Protein 3FVW (pdb70)

CATH classification: 3.40.50.360

Foldseek 3Di:
DEEEEEEADDDPLDQLVLVVVLLCVLCPVVYHYDYQDQVDDDQDDDVCVVDDDVSLVRVQVSLLVGLAYEYEYEADPLHRRPSVVSSVVSQLAAPDPVCRPHGGSLAQHEYEYEYEADDPSNCPHVVPPSVVSHHYLPLYQYHYADPVCVPVVHGDGDPVSSVSSSVSSVSSSVVSVD/DEEEEEEADDDPLDQLVVVVVLLDCLCPPVYHYHYQDQPPQDQDDVDCVSLVVPSNVVNQVSLLPGQAYEYRYEADVLERRPSVVSSCVSQLQAPDPVPSPHGGSLAAHEYEYEYEADDDDPCSNCVHVVPPSVVSHHYLPLYQYHYADPVCVVVVHGDGDPVSSVSSSVSSVSSSVVSVD

Nearest PDB structures (foldseek):
  3fvw-assembly1_A  TM=1.006E+00  e=7.903E-37  Streptococcus mutans
  3fvw-assembly2_B  TM=9.886E-01  e=2.149E-33  Streptococcus mutans
  3u7r-assembly1_A  TM=7.669E-01  e=4.602E-12  Paracoccus denitrificans PD1222
  2fzv-assembly1_A  TM=7.628E-01  e=9.341E-10  Shigella flexneri 2a str. 2457T
  6dqp-assembly1_A  TM=7.109E-01  e=3.362E-08  Escherichia coli K-12

Sequence (359 aa):
KRILFIVGSFSEGSFNRQLAKKAETIIGDRAQVSYLSYDRVPFFNQDLETSVHPEVAHAREEVQEADAIWIFSPVYNYAIPGPVKNLLDWLSRSLDLSDPTGPSVLQDKIVTVSSVANGAEVFEDYRSLLPFIRHLVDQLTGVPINSEAWSTGILKVSAEKLAELSAQADA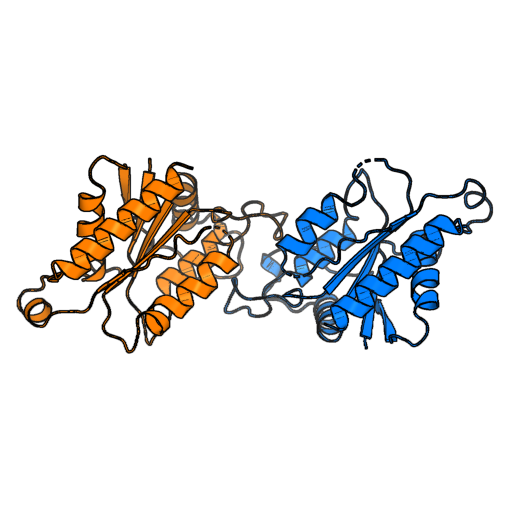LLSAIENKRILFIVGSFSEGSFNRQLAKKAETIIGDRAQVSYLSYDRVPFFNQDLETSVHPEVAHAREEVQEADAIWIFSPVYNYAIPGPVKNLLDWLSRSLDLSDPTGPSVLQDKIVTVSSVANGASPEEVFEDYRSLLPFIRHLVDQLTGVPINSEAWSTGILKVSAEKLAELSAQADALLSAIEN

InterPro domains:
  IPR005025 NADPH-dependent FMN reductase-like domain [PF03358] (4-145)
  IPR029039 Flavoprotein-like superfamily [G3DSA:3.40.50.360] (1-184)
  IPR029039 Flavoprotein-like superfamily [SSF52218] (3-178)
  IPR050712 NAD(P)H-dependent reductase [PTHR30543] (3-158)

Organism: Streptococcus mutans serotype c (strain ATCC 700610 / UA159) (NCBI:txid210007)

Secondary structure (DSSP, 8-state):
-EEEEEES--STT-HHHHHHHHHHHHHTTSSEEEE---SS-PPP-GGGTTS--HHHHHHHHHHHH-SEEEEE---BTTB--HHHHHHHHHHTS-S-SS-TTS--TTTT-EEEEEEES-----SHHHHHHHHHT--B----EEE---TTHHHH------HHHHHHHHHHHHHHHHHTT-/-EEEEEES---TT-HHHHHHHHHHHHHGGGSEEEE---TTPPPP-S-SSGGG-HHHHHHHHHHHH-SEEEEE---BTTB--HHHHHHHHHHTS-S-TT-TTS--TTTT-EEEEEEE---S-HHHHHHHHHHHHHHT--B----EEEPPPTHHHHH------HHHHHHHHHHHHHHHHHHH-

B-factor: mean 40.31, std 10.56, range [15.49, 80.01]

Radius of gyration: 25.09 Å; Cα contacts (8 Å, |Δi|>4): 582; chains: 2; bounding box: 42×46×89 Å

Solvent-accessible surface area: 17025 Å² total

Structure (mmCIF, N/CA/C/O backbone):
data_3FVW
#
_entry.id   3FVW
#
_cell.length_a   99.297
_cell.length_b   99.297
_cell.length_c   90.114
_cell.angle_alpha   90.00
_cell.angle_beta   90.00
_cell.angle_gamma   120.00
#
_symmetry.space_group_name_H-M   'P 32 2 1'
#
loop_
_entity.id
_entity.type
_entity.pdbx_description
1 polymer 'Putative NAD(P)H-dependent FMN reductase'
2 water water
#
loop_
_atom_site.group_PDB
_atom_site.id
_atom_site.type_symbol
_atom_site.label_atom_id
_atom_site.label_alt_id
_atom_site.label_comp_id
_atom_site.label_asym_id
_atom_site.label_entity_id
_atom_site.label_seq_id
_atom_site.pdbx_PDB_ins_code
_atom_site.Cartn_x
_atom_site.Cartn_y
_atom_site.Cartn_z
_atom_site.occupancy
_atom_site.B_iso_or_equiv
_atom_site.auth_seq_id
_atom_site.auth_comp_id
_atom_site.auth_asym_id
_atom_site.auth_atom_id
_atom_site.pdbx_PDB_model_num
ATOM 1 N N . LYS A 1 3 ? 37.626 -2.233 44.441 1.00 56.36 3 LYS A N 1
ATOM 2 C CA . LYS A 1 3 ? 37.386 -0.763 44.327 1.00 56.80 3 LYS A CA 1
ATOM 3 C C . LYS A 1 3 ? 38.512 0.071 44.958 1.00 56.68 3 LYS A C 1
ATOM 4 O O . LYS A 1 3 ? 39.330 -0.438 45.726 1.00 57.45 3 LYS A O 1
ATOM 10 N N . ARG A 1 4 ? 38.547 1.354 44.613 1.00 55.76 4 ARG A N 1
ATOM 11 C CA . ARG A 1 4 ? 39.548 2.289 45.129 1.00 54.54 4 ARG A CA 1
ATOM 12 C C . ARG A 1 4 ? 38.881 3.644 45.312 1.00 52.71 4 ARG A C 1
ATOM 13 O O . ARG A 1 4 ? 38.283 4.182 44.379 1.00 51.95 4 ARG A O 1
ATOM 21 N N . ILE A 1 5 ? 38.979 4.194 46.515 1.00 50.22 5 ILE A N 1
ATOM 22 C CA . ILE A 1 5 ? 38.383 5.487 46.791 1.00 47.24 5 ILE A CA 1
ATOM 23 C C . ILE A 1 5 ? 39.433 6.382 47.409 1.00 45.93 5 ILE A C 1
ATOM 24 O O . ILE A 1 5 ? 40.099 6.009 48.375 1.00 45.08 5 ILE A O 1
ATOM 29 N N . LEU A 1 6 ? 39.597 7.561 46.826 1.00 44.43 6 LEU A N 1
ATOM 30 C CA . LEU A 1 6 ? 40.567 8.510 47.333 1.00 41.79 6 LEU A CA 1
ATOM 31 C C . LEU A 1 6 ? 39.857 9.510 48.230 1.00 41.39 6 LEU A C 1
ATOM 32 O O . LEU A 1 6 ? 38.816 10.072 47.879 1.00 40.80 6 LEU A O 1
ATOM 37 N N . PHE A 1 7 ? 40.423 9.705 49.409 1.00 40.85 7 PHE A N 1
ATOM 38 C CA . PHE A 1 7 ? 39.881 10.636 50.377 1.00 40.27 7 PHE A CA 1
ATOM 39 C C . PHE A 1 7 ? 40.742 11.901 50.317 1.00 39.04 7 PHE A C 1
ATOM 40 O O . PHE A 1 7 ? 41.972 11.822 50.212 1.00 38.15 7 PHE A O 1
ATOM 48 N N . ILE A 1 8 ? 40.093 13.060 50.359 1.00 36.67 8 ILE A N 1
ATOM 49 C CA . ILE A 1 8 ? 40.803 14.329 50.354 1.00 33.94 8 ILE A CA 1
ATOM 50 C C . ILE A 1 8 ? 40.241 15.155 51.498 1.00 35.04 8 ILE A C 1
ATOM 51 O O . ILE A 1 8 ? 39.034 15.429 51.543 1.00 35.03 8 ILE A O 1
ATOM 56 N N . VAL A 1 9 ? 41.115 15.535 52.430 1.00 35.43 9 VAL A N 1
ATOM 57 C CA . VAL A 1 9 ? 40.713 16.334 53.588 1.00 35.12 9 VAL A CA 1
ATOM 58 C C . VAL A 1 9 ? 41.128 17.801 53.449 1.00 35.23 9 VAL A C 1
ATOM 59 O O . VAL A 1 9 ? 42.309 18.116 53.269 1.00 35.62 9 VAL A O 1
ATOM 63 N N . GLY A 1 10 ? 40.147 18.695 53.536 1.00 35.09 10 GLY A N 1
ATOM 64 C CA . GLY A 1 10 ? 40.413 20.116 53.401 1.00 35.17 10 GLY A CA 1
ATOM 65 C C . GLY A 1 10 ? 41.109 20.746 54.590 1.00 36.42 10 GLY A C 1
ATOM 66 O O . GLY A 1 10 ? 40.828 21.903 54.935 1.00 36.84 10 GLY A O 1
ATOM 67 N N . SER A 1 11 ? 42.016 19.989 55.214 1.00 36.70 11 SER A N 1
ATOM 68 C CA . SER A 1 11 ? 42.772 20.464 56.375 1.00 36.20 11 SER A CA 1
ATOM 69 C C . SER A 1 11 ? 44.128 19.761 56.457 1.00 34.84 11 SER A C 1
ATOM 70 O O . SER A 1 11 ? 44.263 18.615 56.034 1.00 35.11 11 SER A O 1
ATOM 73 N N . PHE A 1 12 ? 45.132 20.450 56.985 1.00 33.73 12 PHE A N 1
ATOM 74 C CA . PHE A 1 12 ? 46.448 19.846 57.125 1.00 33.94 12 PHE A CA 1
ATOM 75 C C . PHE A 1 12 ? 46.751 19.542 58.574 1.00 33.94 12 PHE A C 1
ATOM 76 O O . PHE A 1 12 ? 47.783 18.948 58.869 1.00 34.15 12 PHE A O 1
ATOM 84 N N . SER A 1 13 ? 45.858 19.951 59.478 1.00 34.62 13 SER A N 1
ATOM 85 C CA . SER A 1 13 ? 46.064 19.702 60.904 1.00 35.34 13 SER A CA 1
ATOM 86 C C . SER A 1 13 ? 45.750 18.245 61.173 1.00 35.26 13 SER A C 1
ATOM 87 O O . SER A 1 13 ? 44.923 17.638 60.484 1.00 34.86 13 SER A O 1
ATOM 90 N N . GLU A 1 14 ? 46.405 17.692 62.183 1.00 35.87 14 GLU A N 1
ATOM 91 C CA . GLU A 1 14 ? 46.230 16.295 62.528 1.00 36.04 14 GLU A CA 1
ATOM 92 C C . GLU A 1 14 ? 44.919 16.011 63.265 1.00 34.10 14 GLU A C 1
ATOM 93 O O . GLU A 1 14 ? 44.339 14.942 63.110 1.00 32.64 14 GLU A O 1
ATOM 99 N N . GLY A 1 15 ? 44.433 16.972 64.039 1.00 32.64 15 GLY A N 1
ATOM 100 C CA . GLY A 1 15 ? 43.206 16.735 64.776 1.00 32.95 15 GLY A CA 1
ATOM 101 C C . GLY A 1 15 ? 41.942 17.303 64.160 1.00 34.40 15 GLY A C 1
ATOM 102 O O . GLY A 1 15 ? 40.896 17.366 64.816 1.00 34.57 15 GLY A O 1
ATOM 103 N N . SER A 1 16 ? 42.028 17.721 62.905 1.00 34.33 16 SER A N 1
ATOM 104 C CA . SER A 1 16 ? 40.877 18.292 62.217 1.00 36.02 16 SER A CA 1
ATOM 105 C C . SER A 1 16 ? 39.586 17.500 62.421 1.00 35.62 16 SER A C 1
ATOM 106 O O . SER A 1 16 ? 39.585 16.274 62.330 1.00 34.47 16 SER A O 1
ATOM 109 N N . PHE A 1 17 ? 38.486 18.206 62.693 1.00 36.73 17 PHE A N 1
ATOM 110 C CA . PHE A 1 17 ? 37.191 17.547 62.877 1.00 36.99 17 PHE A CA 1
ATOM 111 C C . PHE A 1 17 ? 36.760 16.913 61.558 1.00 37.04 17 PHE A C 1
ATOM 112 O O . PHE A 1 17 ? 35.968 15.973 61.541 1.00 37.88 17 PHE A O 1
ATOM 120 N N . ASN A 1 18 ? 37.279 17.425 60.448 1.00 35.97 18 ASN A N 1
ATOM 121 C CA . ASN A 1 18 ? 36.923 16.868 59.153 1.00 35.08 18 ASN A CA 1
ATOM 122 C C . ASN A 1 18 ? 37.748 15.619 58.856 1.00 34.97 18 ASN A C 1
ATOM 123 O O . ASN A 1 18 ? 37.301 14.736 58.121 1.00 34.79 18 ASN A O 1
ATOM 128 N N . ARG A 1 19 ? 38.943 15.531 59.439 1.00 34.05 19 ARG A N 1
ATOM 129 C CA . ARG A 1 19 ? 39.773 14.343 59.245 1.00 34.12 19 ARG A CA 1
ATOM 130 C C . ARG A 1 19 ? 39.184 13.240 60.120 1.00 35.42 19 ARG A C 1
ATOM 131 O O . ARG A 1 19 ? 39.256 12.055 59.786 1.00 34.08 19 ARG A O 1
ATOM 139 N N . GLN A 1 20 ? 38.610 13.651 61.250 1.00 35.17 20 GLN A N 1
ATOM 140 C CA . GLN A 1 20 ? 37.981 12.718 62.173 1.00 36.09 20 GLN A CA 1
ATOM 141 C C . GLN A 1 20 ? 36.715 12.160 61.528 1.00 37.69 20 GLN A C 1
ATOM 142 O O . GLN A 1 20 ? 36.389 10.987 61.708 1.00 40.58 20 GLN A O 1
ATOM 148 N N . LEU A 1 21 ? 36.003 13.000 60.780 1.00 38.01 21 LEU A N 1
ATOM 149 C CA . LEU A 1 21 ? 34.791 12.558 60.094 1.00 38.16 21 LEU A CA 1
ATOM 150 C C . LEU A 1 21 ? 35.213 11.598 58.981 1.00 38.23 21 LEU A C 1
ATOM 151 O O . LEU A 1 21 ? 34.518 10.624 58.680 1.00 37.20 21 LEU A O 1
ATOM 156 N N . ALA A 1 22 ? 36.367 11.883 58.383 1.00 37.68 22 ALA A N 1
ATOM 157 C CA . ALA A 1 22 ? 36.902 11.073 57.302 1.00 37.76 22 ALA A CA 1
ATOM 158 C C . ALA A 1 22 ? 37.323 9.691 57.787 1.00 38.65 22 ALA A C 1
ATOM 159 O O . ALA A 1 22 ? 37.278 8.723 57.033 1.00 38.34 22 ALA A O 1
ATOM 161 N N . LYS A 1 23 ? 37.744 9.600 59.043 1.00 40.71 23 LYS A N 1
ATOM 162 C CA . LYS A 1 23 ? 38.147 8.314 59.598 1.00 42.60 23 LYS A CA 1
ATOM 163 C C . LYS A 1 23 ? 36.897 7.455 59.799 1.00 42.67 23 LYS A C 1
ATOM 164 O O . LYS A 1 23 ? 36.915 6.253 59.537 1.00 42.33 23 LYS A O 1
ATOM 170 N N . LYS A 1 24 ? 35.815 8.080 60.253 1.00 43.12 24 LYS A N 1
ATOM 171 C CA . LYS A 1 24 ? 34.555 7.376 60.469 1.00 44.15 24 LYS A CA 1
ATOM 172 C C . LYS A 1 24 ? 33.998 6.882 59.136 1.00 45.33 24 LYS A C 1
ATOM 173 O O . LYS A 1 24 ? 33.459 5.779 59.045 1.00 46.51 24 LYS A O 1
ATOM 179 N N . ALA A 1 25 ? 34.123 7.700 58.100 1.00 45.45 25 ALA A N 1
ATOM 180 C CA . ALA A 1 25 ? 33.636 7.299 56.796 1.00 45.51 25 ALA A CA 1
ATOM 181 C C . ALA A 1 25 ? 34.464 6.111 56.317 1.00 46.18 25 ALA A C 1
ATOM 182 O O . ALA A 1 25 ? 33.911 5.110 55.869 1.00 46.92 25 ALA A O 1
ATOM 184 N N . GLU A 1 26 ? 35.787 6.218 56.421 1.00 46.68 26 GLU A N 1
ATOM 185 C CA . GLU A 1 26 ? 36.676 5.139 55.996 1.00 47.88 26 GLU A CA 1
ATOM 186 C C . GLU A 1 26 ? 36.296 3.816 56.660 1.00 49.55 26 GLU A C 1
ATOM 187 O O . GLU A 1 26 ? 36.441 2.743 56.067 1.00 50.65 26 GLU A O 1
ATOM 193 N N . THR A 1 27 ? 35.796 3.904 57.890 1.00 51.22 27 THR A N 1
ATOM 194 C CA . THR A 1 27 ? 35.414 2.727 58.664 1.00 52.01 27 THR A CA 1
ATOM 195 C C . THR A 1 27 ? 34.062 2.136 58.291 1.00 52.48 27 THR A C 1
ATOM 196 O O . THR A 1 27 ? 33.907 0.915 58.248 1.00 51.58 27 THR A O 1
ATOM 200 N N . ILE A 1 28 ? 33.082 2.992 58.019 1.00 53.35 28 ILE A N 1
ATOM 201 C CA . ILE A 1 28 ? 31.756 2.498 57.673 1.00 54.25 28 ILE A CA 1
ATOM 202 C C . ILE A 1 28 ? 31.718 1.760 56.340 1.00 55.11 28 ILE A C 1
ATOM 203 O O . ILE A 1 28 ? 30.730 1.091 56.036 1.00 55.92 28 ILE A O 1
ATOM 208 N N . ILE A 1 29 ? 32.784 1.872 55.547 1.00 54.98 29 ILE A N 1
ATOM 209 C CA . ILE A 1 29 ? 32.833 1.170 54.270 1.00 54.61 29 ILE A CA 1
ATOM 210 C C . ILE A 1 29 ? 33.683 -0.066 54.501 1.00 53.86 29 ILE A C 1
ATOM 211 O O . ILE A 1 29 ? 33.533 -1.079 53.828 1.00 54.10 29 ILE A O 1
ATOM 216 N N . GLY A 1 30 ? 34.585 0.036 55.466 1.00 53.60 30 GLY A N 1
ATOM 217 C CA . GLY A 1 30 ? 35.444 -1.081 55.791 1.00 54.15 30 GLY A CA 1
ATOM 218 C C . GLY A 1 30 ? 36.177 -1.662 54.602 1.00 54.70 30 GLY A C 1
ATOM 219 O O . GLY A 1 30 ? 37.088 -1.036 54.059 1.00 54.95 30 GLY A O 1
ATOM 220 N N . ASP A 1 31 ? 35.782 -2.864 54.198 1.00 55.07 31 ASP A N 1
ATOM 221 C CA . ASP A 1 31 ? 36.436 -3.523 53.072 1.00 56.37 31 ASP A CA 1
ATOM 222 C C . ASP A 1 31 ? 35.675 -3.461 51.753 1.00 54.63 31 ASP A C 1
ATOM 223 O O . ASP A 1 31 ? 36.156 -3.975 50.745 1.00 54.56 31 ASP A O 1
ATOM 228 N N . ARG A 1 32 ? 34.498 -2.841 51.751 1.00 52.73 32 ARG A N 1
ATOM 229 C CA . ARG A 1 32 ? 33.724 -2.717 50.517 1.00 51.51 32 ARG A CA 1
ATOM 230 C C . ARG A 1 32 ? 34.561 -1.946 49.479 1.00 52.82 32 ARG A C 1
ATOM 231 O O . ARG A 1 32 ? 34.308 -2.020 48.270 1.00 52.87 32 ARG A O 1
ATOM 239 N N . ALA A 1 33 ? 35.562 -1.210 49.960 1.00 52.29 33 ALA A N 1
ATOM 240 C CA . ALA A 1 33 ? 36.426 -0.438 49.079 1.00 51.03 33 ALA A CA 1
ATOM 241 C C . ALA A 1 33 ? 37.751 -0.103 49.740 1.00 49.88 33 ALA A C 1
ATOM 242 O O . ALA A 1 33 ? 37.837 0.042 50.958 1.00 49.89 33 ALA A O 1
ATOM 244 N N . GLN A 1 34 ? 38.784 0.017 48.918 1.00 49.18 34 GLN A N 1
ATOM 245 C CA . GLN A 1 34 ? 40.111 0.337 49.397 1.00 49.55 34 GLN A CA 1
ATOM 246 C C . GLN A 1 34 ? 40.305 1.855 49.492 1.00 49.00 34 GLN A C 1
ATOM 247 O O . GLN A 1 34 ? 40.548 2.519 48.485 1.00 49.81 34 GLN A O 1
ATOM 253 N N . VAL A 1 35 ? 40.194 2.392 50.707 1.00 47.43 35 VAL A N 1
ATOM 254 C CA . VAL A 1 35 ? 40.362 3.821 50.954 1.00 45.27 35 VAL A CA 1
ATOM 255 C C . VAL A 1 35 ? 41.822 4.223 51.104 1.00 46.65 35 VAL A C 1
ATOM 256 O O . VAL A 1 35 ? 42.646 3.466 51.612 1.00 47.34 35 VAL A O 1
ATOM 260 N N . SER A 1 36 ? 42.128 5.431 50.648 1.00 47.37 36 SER A N 1
ATOM 261 C CA . SER A 1 36 ? 43.471 5.981 50.735 1.00 46.45 36 SER A CA 1
ATOM 262 C C . SER A 1 36 ? 43.309 7.501 50.847 1.00 45.67 36 SER A C 1
ATOM 263 O O . SER A 1 36 ? 42.315 8.062 50.392 1.00 46.12 36 SER A O 1
ATOM 266 N N . TYR A 1 37 ? 44.270 8.160 51.479 1.00 44.55 37 TYR A N 1
ATOM 267 C CA . TYR A 1 37 ? 44.212 9.603 51.667 1.00 43.67 37 TYR A CA 1
ATOM 268 C C . TYR A 1 37 ? 45.208 10.324 50.752 1.00 43.76 37 TYR A C 1
ATOM 269 O O . TYR A 1 37 ? 46.310 9.831 50.502 1.00 44.88 37 TYR A O 1
ATOM 278 N N . LEU A 1 38 ? 44.825 11.491 50.247 1.00 43.00 38 LEU A N 1
ATOM 279 C CA . LEU A 1 38 ? 45.715 12.241 49.366 1.00 42.79 38 LEU A CA 1
ATOM 280 C C . LEU A 1 38 ? 46.536 13.271 50.133 1.00 42.96 38 LEU A C 1
ATOM 281 O O . LEU A 1 38 ? 45.996 14.035 50.944 1.00 42.92 38 LEU A O 1
ATOM 286 N N . SER A 1 39 ? 47.846 13.275 49.888 1.00 43.02 39 SER A N 1
ATOM 287 C CA . SER A 1 39 ? 48.730 14.233 50.541 1.00 43.98 39 SER A CA 1
ATOM 288 C C . SER A 1 39 ? 49.058 15.327 49.526 1.00 43.42 39 SER A C 1
ATOM 289 O O . SER A 1 39 ? 49.572 15.047 48.440 1.00 42.90 39 SER A O 1
ATOM 292 N N . TYR A 1 40 ? 48.744 16.568 49.878 1.00 42.97 40 TYR A N 1
ATOM 293 C CA . TYR A 1 40 ? 49.000 17.692 48.992 1.00 42.89 40 TYR A CA 1
ATOM 294 C C . TYR A 1 40 ? 49.403 18.925 49.803 1.00 43.89 40 TYR A C 1
ATOM 295 O O . TYR A 1 40 ? 49.146 20.066 49.410 1.00 42.78 40 TYR A O 1
ATOM 304 N N . ASP A 1 41 ? 50.045 18.669 50.941 1.00 45.34 41 ASP A N 1
ATOM 305 C CA . ASP A 1 41 ? 50.520 19.709 51.849 1.00 46.85 41 ASP A CA 1
ATOM 306 C C . ASP A 1 41 ? 51.279 20.803 51.086 1.00 47.37 41 ASP A C 1
ATOM 307 O O . ASP A 1 41 ? 51.074 21.996 51.326 1.00 45.53 41 ASP A O 1
ATOM 312 N N . ARG A 1 42 ? 52.156 20.379 50.172 1.00 48.64 42 ARG A N 1
ATOM 313 C CA . ARG A 1 42 ? 52.965 21.295 49.362 1.00 49.20 42 ARG A CA 1
ATOM 314 C C . ARG A 1 42 ? 52.681 21.185 47.873 1.00 48.52 42 ARG A C 1
ATOM 315 O O . ARG A 1 42 ? 53.076 20.217 47.219 1.00 50.11 42 ARG A O 1
ATOM 323 N N . VAL A 1 43 ? 51.988 22.184 47.345 1.00 45.85 43 VAL A N 1
ATOM 324 C CA . VAL A 1 43 ? 51.669 22.232 45.929 1.00 43.21 43 VAL A CA 1
ATOM 325 C C . VAL A 1 43 ? 51.979 23.652 45.484 1.00 40.71 43 VAL A C 1
ATOM 326 O O . VAL A 1 43 ? 51.706 24.610 46.206 1.00 40.35 43 VAL A O 1
ATOM 330 N N . PRO A 1 44 ? 52.569 23.808 44.293 1.00 37.97 44 PRO A N 1
ATOM 331 C CA . PRO A 1 44 ? 52.883 25.163 43.841 1.00 36.06 44 PRO A CA 1
ATOM 332 C C . PRO A 1 44 ? 51.629 26.008 43.692 1.00 34.03 44 PRO A C 1
ATOM 333 O O . PRO A 1 44 ? 50.544 25.489 43.437 1.00 33.10 44 PRO A O 1
ATOM 337 N N . PHE A 1 45 ? 51.773 27.309 43.892 1.00 32.73 45 PHE A N 1
ATOM 338 C CA . PHE A 1 45 ? 50.652 28.212 43.718 1.00 33.24 45 PHE A CA 1
ATOM 339 C C . PHE A 1 45 ? 50.365 28.105 42.216 1.00 35.21 45 PHE A C 1
ATOM 340 O O . PHE A 1 45 ? 51.277 28.257 41.396 1.00 37.01 45 PHE A O 1
ATOM 348 N N . PHE A 1 46 ? 49.121 27.842 41.835 1.00 35.29 46 PHE A N 1
ATOM 349 C CA . PHE A 1 46 ? 48.830 27.718 40.419 1.00 34.99 46 PHE A CA 1
ATOM 350 C C . PHE A 1 46 ? 48.959 29.027 39.644 1.00 36.46 46 PHE A C 1
ATOM 351 O O . PHE A 1 46 ? 48.656 30.118 40.143 1.00 36.29 46 PHE A O 1
ATOM 359 N N . ASN A 1 47 ? 49.403 28.890 38.403 1.00 37.79 47 ASN A N 1
ATOM 360 C CA . ASN A 1 47 ? 49.558 30.007 37.486 1.00 38.57 47 ASN A CA 1
ATOM 361 C C . ASN A 1 47 ? 49.900 29.432 36.099 1.00 37.83 47 ASN A C 1
ATOM 362 O O . ASN A 1 47 ? 50.723 28.513 35.968 1.00 36.60 47 ASN A O 1
ATOM 367 N N . GLN A 1 48 ? 49.228 29.961 35.078 1.00 36.83 48 GLN A N 1
ATOM 368 C CA . GLN A 1 48 ? 49.378 29.502 33.703 1.00 36.36 48 GLN A CA 1
ATOM 369 C C . GLN A 1 48 ? 50.786 29.460 33.140 1.00 35.93 48 GLN A C 1
ATOM 370 O O . GLN A 1 48 ? 51.129 28.526 32.429 1.00 35.17 48 GLN A O 1
ATOM 376 N N . ASP A 1 49 ? 51.598 30.465 33.448 1.00 36.54 49 ASP A N 1
ATOM 377 C CA . ASP A 1 49 ? 52.975 30.509 32.951 1.00 37.73 49 ASP A CA 1
ATOM 378 C C . ASP A 1 49 ? 53.851 29.350 33.422 1.00 37.64 49 ASP A C 1
ATOM 379 O O . ASP A 1 49 ? 54.985 29.199 32.970 1.00 37.68 49 ASP A O 1
ATOM 384 N N . LEU A 1 50 ? 53.313 28.534 34.320 1.00 39.39 50 LEU A N 1
ATOM 385 C CA . LEU A 1 50 ? 54.034 27.396 34.885 1.00 40.95 50 LEU A CA 1
ATOM 386 C C . LEU A 1 50 ? 53.582 26.055 34.324 1.00 41.65 50 LEU A C 1
ATOM 387 O O . LEU A 1 50 ? 54.204 25.025 34.586 1.00 43.01 50 LEU A O 1
ATOM 392 N N . GLU A 1 51 ? 52.498 26.070 33.559 1.00 41.80 51 GLU A N 1
ATOM 393 C CA . GLU A 1 51 ? 51.936 24.846 33.020 1.00 41.56 51 GLU A CA 1
ATOM 394 C C . GLU A 1 51 ? 52.842 24.021 32.118 1.00 41.82 51 GLU A C 1
ATOM 395 O O . GLU A 1 51 ? 52.649 22.816 31.987 1.00 41.65 51 GLU A O 1
ATOM 401 N N . THR A 1 52 ? 53.839 24.646 31.507 1.00 43.63 52 THR A N 1
ATOM 402 C CA . THR A 1 52 ? 54.746 23.895 30.639 1.00 46.15 52 THR A CA 1
ATOM 403 C C . THR A 1 52 ? 55.830 23.198 31.470 1.00 46.76 52 THR A C 1
ATOM 404 O O . THR A 1 52 ? 56.611 22.398 30.949 1.00 47.06 52 THR A O 1
ATOM 408 N N . SER A 1 53 ? 55.853 23.494 32.767 1.00 46.88 53 SER A N 1
ATOM 409 C CA . SER A 1 53 ? 56.837 22.919 33.678 1.00 46.76 53 SER A CA 1
ATOM 410 C C . SER A 1 53 ? 56.269 21.737 34.463 1.00 46.22 53 SER A C 1
ATOM 411 O O . SER A 1 53 ? 55.067 21.660 34.726 1.00 44.36 53 SER A O 1
ATOM 414 N N . VAL A 1 54 ? 57.159 20.826 34.843 1.00 46.43 54 VAL A N 1
ATOM 415 C CA . VAL A 1 54 ? 56.778 19.653 35.616 1.00 47.32 54 VAL A CA 1
ATOM 416 C C . VAL A 1 54 ? 56.948 19.906 37.114 1.00 47.15 54 VAL A C 1
ATOM 417 O O . VAL A 1 54 ? 58.024 20.296 37.590 1.00 45.74 54 VAL A O 1
ATOM 421 N N . HIS A 1 55 ? 55.860 19.678 37.843 1.00 46.88 55 HIS A N 1
ATOM 422 C CA . HIS A 1 55 ? 55.826 19.851 39.283 1.00 46.20 55 HIS A CA 1
ATOM 423 C C . HIS A 1 55 ? 55.435 18.496 39.889 1.00 45.61 55 HIS A C 1
ATOM 424 O O . HIS A 1 55 ? 54.284 18.069 39.801 1.00 46.75 55 HIS A O 1
ATOM 431 N N . PRO A 1 56 ? 56.406 17.798 40.502 1.00 43.90 56 PRO A N 1
ATOM 432 C CA . PRO A 1 56 ? 56.234 16.487 41.133 1.00 42.92 56 PRO A CA 1
ATOM 433 C C . PRO A 1 56 ? 54.965 16.329 41.976 1.00 43.36 56 PRO A C 1
ATOM 434 O O . PRO A 1 56 ? 54.210 15.369 41.814 1.00 41.28 56 PRO A O 1
ATOM 438 N N . GLU A 1 57 ? 54.746 17.273 42.886 1.00 44.93 57 GLU A N 1
ATOM 439 C CA . GLU A 1 57 ? 53.580 17.233 43.760 1.00 45.76 57 GLU A CA 1
ATOM 440 C C . GLU A 1 57 ? 52.272 17.244 42.962 1.00 44.34 57 GLU A C 1
ATOM 441 O O . GLU A 1 57 ? 51.261 16.701 43.408 1.00 44.02 57 GLU A O 1
ATOM 447 N N . VAL A 1 58 ? 52.303 17.848 41.779 1.00 43.55 58 VAL A N 1
ATOM 448 C CA . VAL A 1 58 ? 51.127 17.918 40.912 1.00 41.80 58 VAL A CA 1
ATOM 449 C C . VAL A 1 58 ? 50.977 16.631 40.102 1.00 40.38 58 VAL A C 1
ATOM 450 O O . VAL A 1 58 ? 49.867 16.128 39.921 1.00 38.24 58 VAL A O 1
ATOM 454 N N . ALA A 1 59 ? 52.097 16.110 39.608 1.00 39.39 59 ALA A N 1
ATOM 455 C CA . ALA A 1 59 ? 52.076 14.871 38.846 1.00 39.80 59 ALA A CA 1
ATOM 456 C C . ALA A 1 59 ? 51.543 13.772 39.778 1.00 40.75 59 ALA A C 1
ATOM 457 O O . ALA A 1 59 ? 50.769 12.909 39.364 1.00 39.85 59 ALA A O 1
ATOM 459 N N . HIS A 1 60 ? 51.957 13.839 41.043 1.00 43.08 60 HIS A N 1
ATOM 460 C CA . HIS A 1 60 ? 51.561 12.890 42.089 1.00 44.38 60 HIS A CA 1
ATOM 461 C C . HIS A 1 60 ? 50.051 12.807 42.256 1.00 44.26 60 HIS A C 1
ATOM 462 O O . HIS A 1 60 ? 49.452 11.742 42.085 1.00 44.36 60 HIS A O 1
ATOM 469 N N . ALA A 1 61 ? 49.450 13.941 42.606 1.00 44.39 61 ALA A N 1
ATOM 470 C CA . ALA A 1 61 ? 48.011 14.039 42.820 1.00 44.71 61 ALA A CA 1
ATOM 471 C C . ALA A 1 61 ? 47.222 13.612 41.588 1.00 45.44 61 ALA A C 1
ATOM 472 O O . ALA A 1 61 ? 46.147 13.030 41.706 1.00 44.46 61 ALA A O 1
ATOM 474 N N . ARG A 1 62 ? 47.763 13.913 40.410 1.00 47.33 62 ARG A N 1
ATOM 475 C CA . ARG A 1 62 ? 47.127 13.561 39.141 1.00 49.01 62 ARG A CA 1
ATOM 476 C C . ARG A 1 62 ? 46.934 12.045 38.986 1.00 48.18 62 ARG A C 1
ATOM 477 O O . ARG A 1 62 ? 45.866 11.577 38.593 1.00 47.06 62 ARG A O 1
ATOM 485 N N . GLU A 1 63 ? 47.974 11.280 39.293 1.00 48.62 63 GLU A N 1
ATOM 486 C CA . GLU A 1 63 ? 47.910 9.828 39.195 1.00 49.65 63 GLU A CA 1
ATOM 487 C C . GLU A 1 63 ? 46.937 9.283 40.223 1.00 48.83 63 GLU A C 1
ATOM 488 O O . GLU A 1 63 ? 46.050 8.499 39.901 1.00 47.69 63 GLU A O 1
ATOM 494 N N . GLU A 1 64 ? 47.115 9.709 41.467 1.00 49.36 64 GLU A N 1
ATOM 495 C CA . GLU A 1 64 ? 46.246 9.283 42.554 1.00 51.51 64 GLU A CA 1
ATOM 496 C C . GLU A 1 64 ? 44.767 9.361 42.166 1.00 50.92 64 GLU A C 1
ATOM 497 O O . GLU A 1 64 ? 43.986 8.460 42.483 1.00 50.93 64 GLU A O 1
ATOM 503 N N . VAL A 1 65 ? 44.388 10.447 41.494 1.00 50.38 65 VAL A N 1
ATOM 504 C CA . VAL A 1 65 ? 43.009 10.653 41.054 1.00 49.89 65 VAL A CA 1
ATOM 505 C C . VAL A 1 65 ? 42.687 9.788 39.844 1.00 50.01 65 VAL A C 1
ATOM 506 O O . VAL A 1 65 ? 41.554 9.359 39.653 1.00 50.17 65 VAL A O 1
ATOM 510 N N . GLN A 1 66 ? 43.697 9.539 39.027 1.00 50.11 66 GLN A N 1
ATOM 511 C CA . GLN A 1 66 ? 43.521 8.735 37.836 1.00 50.45 66 GLN A CA 1
ATOM 512 C C . GLN A 1 66 ? 43.338 7.261 38.192 1.00 49.96 66 GLN A C 1
ATOM 513 O O . GLN A 1 66 ? 42.579 6.553 37.529 1.00 49.40 66 GLN A O 1
ATOM 519 N N . GLU A 1 67 ? 44.014 6.815 39.252 1.00 49.05 67 GLU A N 1
ATOM 520 C CA . GLU A 1 67 ? 43.942 5.423 39.704 1.00 48.22 67 GLU A CA 1
ATOM 521 C C . GLU A 1 67 ? 42.678 5.123 40.521 1.00 46.27 67 GLU A C 1
ATOM 522 O O . GLU A 1 67 ? 42.247 3.971 40.620 1.00 44.06 67 GLU A O 1
ATOM 528 N N . ALA A 1 68 ? 42.107 6.166 41.115 1.00 45.32 68 ALA A N 1
ATOM 529 C CA . ALA A 1 68 ? 40.923 6.037 41.959 1.00 45.18 68 ALA A CA 1
ATOM 530 C C . ALA A 1 68 ? 39.627 5.868 41.191 1.00 45.24 68 ALA A C 1
ATOM 531 O O . ALA A 1 68 ? 39.455 6.434 40.119 1.00 46.27 68 ALA A O 1
ATOM 533 N N . ASP A 1 69 ? 38.712 5.085 41.756 1.00 45.52 69 ASP A N 1
ATOM 534 C CA . ASP A 1 69 ? 37.400 4.848 41.151 1.00 45.64 69 ASP A CA 1
ATOM 535 C C . ASP A 1 69 ? 36.485 6.021 41.502 1.00 44.65 69 ASP A C 1
ATOM 536 O O . ASP A 1 69 ? 35.619 6.422 40.717 1.00 44.73 69 ASP A O 1
ATOM 541 N N . ALA A 1 70 ? 36.680 6.561 42.698 1.00 43.20 70 ALA A N 1
ATOM 542 C CA . ALA A 1 70 ? 35.886 7.687 43.162 1.00 42.34 70 ALA A CA 1
ATOM 543 C C . ALA A 1 70 ? 36.703 8.544 44.115 1.00 41.41 70 ALA A C 1
ATOM 544 O O . ALA A 1 70 ? 37.836 8.193 44.475 1.00 40.85 70 ALA A O 1
ATOM 546 N N . ILE A 1 71 ? 36.114 9.666 44.517 1.00 39.86 71 ILE A N 1
ATOM 547 C CA . ILE A 1 71 ? 36.761 10.609 45.414 1.00 38.46 71 ILE A CA 1
ATOM 548 C C . ILE A 1 71 ? 35.762 11.182 46.413 1.00 38.73 71 ILE A C 1
ATOM 549 O O . ILE A 1 71 ? 34.634 11.541 46.060 1.00 37.98 71 ILE A O 1
ATOM 554 N N . TRP A 1 72 ? 36.187 11.251 47.670 1.00 38.21 72 TRP A N 1
ATOM 555 C CA . TRP A 1 72 ? 35.355 11.784 48.726 1.00 36.60 72 TRP A CA 1
ATOM 556 C C . TRP A 1 72 ? 36.112 12.905 49.427 1.00 36.13 72 TRP A C 1
ATOM 557 O O . TRP A 1 72 ? 37.191 12.694 49.989 1.00 34.40 72 TRP A O 1
ATOM 568 N N . ILE A 1 73 ? 35.528 14.094 49.387 1.00 35.62 73 ILE A N 1
ATOM 569 C CA . ILE A 1 73 ? 36.112 15.273 50.004 1.00 36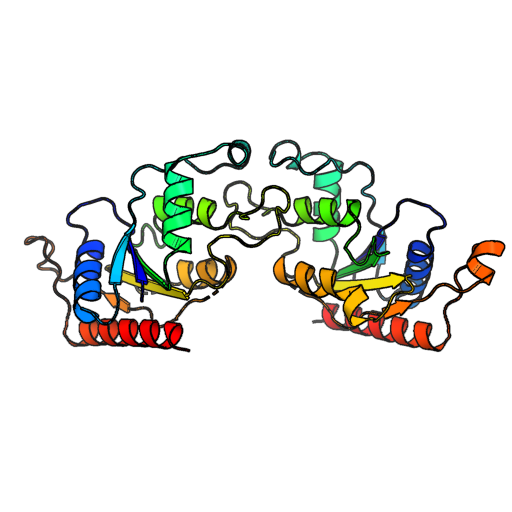.39 73 ILE A CA 1
ATOM 570 C C . ILE A 1 73 ? 35.442 15.608 51.329 1.00 38.13 73 ILE A C 1
ATOM 571 O O . ILE A 1 73 ? 34.218 15.797 51.387 1.00 38.32 73 ILE A O 1
ATOM 576 N N . PHE A 1 74 ? 36.253 15.684 52.383 1.00 38.44 74 PHE A N 1
ATOM 577 C CA . PHE A 1 74 ? 35.785 16.043 53.721 1.00 37.74 74 PHE A CA 1
ATOM 578 C C . PHE A 1 74 ? 36.490 17.364 53.993 1.00 38.64 74 PHE A C 1
ATOM 579 O O . PHE A 1 74 ? 37.667 17.376 54.350 1.00 39.99 74 PHE A O 1
ATOM 587 N N . SER A 1 75 ? 35.789 18.478 53.818 1.00 38.95 75 SER A N 1
ATOM 588 C CA . SER A 1 75 ? 36.445 19.760 54.007 1.00 39.59 75 SER A CA 1
ATOM 589 C C . SER A 1 75 ? 35.691 20.772 54.827 1.00 39.94 75 SER A C 1
ATOM 590 O O . SER A 1 75 ? 34.464 20.786 54.848 1.00 39.03 75 SER A O 1
ATOM 593 N N . PRO A 1 76 ? 36.432 21.642 55.524 1.00 40.69 76 PRO A N 1
ATOM 594 C CA . PRO A 1 76 ? 35.808 22.679 56.346 1.00 41.43 76 PRO A CA 1
ATOM 595 C C . PRO A 1 76 ? 35.433 23.833 55.426 1.00 42.14 76 PRO A C 1
ATOM 596 O O . PRO A 1 76 ? 35.829 23.861 54.261 1.00 41.62 76 PRO A O 1
ATOM 600 N N . VAL A 1 77 ? 34.658 24.778 55.933 1.00 43.71 77 VAL A N 1
ATOM 601 C CA . VAL A 1 77 ? 34.273 25.918 55.127 1.00 45.08 77 VAL A CA 1
ATOM 602 C C . VAL A 1 77 ? 34.902 27.157 55.733 1.00 46.09 77 VAL A C 1
ATOM 603 O O . VAL A 1 77 ? 34.759 27.419 56.928 1.00 46.38 77 VAL A O 1
ATOM 607 N N . TYR A 1 78 ? 35.633 27.903 54.917 1.00 47.96 78 TYR A N 1
ATOM 608 C CA . TYR A 1 78 ? 36.252 29.124 55.397 1.00 50.68 78 TYR A CA 1
ATOM 609 C C . TYR A 1 78 ? 35.516 30.299 54.765 1.00 50.82 78 TYR A C 1
ATOM 610 O O . TYR A 1 78 ? 35.486 30.437 53.539 1.00 50.25 78 TYR A O 1
ATOM 619 N N . ASN A 1 79 ? 34.898 31.120 55.614 1.00 50.53 79 ASN A N 1
ATOM 620 C CA . ASN A 1 79 ? 34.147 32.287 55.169 1.00 50.36 79 ASN A CA 1
ATOM 621 C C . ASN A 1 79 ? 33.128 31.905 54.092 1.00 50.54 79 ASN A C 1
ATOM 622 O O . ASN A 1 79 ? 32.926 32.646 53.133 1.00 50.19 79 ASN A O 1
ATOM 624 N N . TYR A 1 80 ? 32.499 30.740 54.255 1.00 51.55 80 TYR A N 1
ATOM 625 C CA . TYR A 1 80 ? 31.485 30.244 53.314 1.00 51.93 80 TYR A CA 1
ATOM 626 C C . TYR A 1 80 ? 32.053 29.623 52.039 1.00 49.97 80 TYR A C 1
ATOM 627 O O . TYR A 1 80 ? 31.291 29.181 51.169 1.00 49.07 80 TYR A O 1
ATOM 636 N N . ALA A 1 81 ? 33.375 29.590 51.913 1.00 46.91 81 ALA A N 1
ATOM 637 C CA . ALA A 1 81 ? 33.972 29.067 50.695 1.00 43.25 81 ALA A CA 1
ATOM 638 C C . ALA A 1 81 ? 34.804 27.812 50.845 1.00 40.71 81 ALA A C 1
ATOM 639 O O . ALA A 1 81 ? 35.046 27.325 51.950 1.00 40.19 81 ALA A O 1
ATOM 641 N N . ILE A 1 82 ? 35.231 27.305 49.693 1.00 38.13 82 ILE A N 1
ATOM 642 C CA . ILE A 1 82 ? 36.075 26.126 49.605 1.00 36.42 82 ILE A CA 1
ATOM 643 C C . ILE A 1 82 ? 37.460 26.545 50.097 1.00 36.33 82 ILE A C 1
ATOM 644 O O . ILE A 1 82 ? 37.978 27.593 49.702 1.00 36.53 82 ILE A O 1
ATOM 649 N N . PRO A 1 83 ? 38.071 25.741 50.981 1.00 35.56 83 PRO A N 1
ATOM 650 C CA . PRO A 1 83 ? 39.402 26.061 51.508 1.00 34.54 83 PRO A CA 1
ATOM 651 C C . PRO A 1 83 ? 40.408 26.355 50.391 1.00 33.27 83 PRO A C 1
ATOM 652 O O . PRO A 1 83 ? 40.534 25.599 49.425 1.00 33.84 83 PRO A O 1
ATOM 656 N N . GLY A 1 84 ? 41.125 27.460 50.532 1.00 31.29 84 GLY A N 1
ATOM 657 C CA . GLY A 1 84 ? 42.086 27.844 49.520 1.00 30.53 84 GLY A CA 1
ATOM 658 C C . GLY A 1 84 ? 42.906 26.729 48.904 1.00 29.96 84 GLY A C 1
ATOM 659 O O . GLY A 1 84 ? 42.882 26.548 47.688 1.00 29.47 84 GLY A O 1
ATOM 660 N N . PRO A 1 85 ? 43.649 25.963 49.717 1.00 30.36 85 PRO A N 1
ATOM 661 C CA . PRO A 1 85 ? 44.485 24.863 49.227 1.00 30.51 85 PRO A CA 1
ATOM 662 C C . PRO A 1 85 ? 43.735 23.830 48.398 1.00 29.75 85 PRO A C 1
ATOM 663 O O . PRO A 1 85 ? 44.320 23.153 47.559 1.00 30.26 85 PRO A O 1
ATOM 667 N N . VAL A 1 86 ? 42.439 23.705 48.639 1.00 29.85 86 VAL A N 1
ATOM 668 C CA . VAL A 1 86 ? 41.630 22.744 47.898 1.00 29.11 86 VAL A CA 1
ATOM 669 C C . VAL A 1 86 ? 41.306 23.297 46.506 1.00 28.02 86 VAL A C 1
ATOM 670 O O . VAL A 1 86 ? 41.396 22.573 45.514 1.00 28.40 86 VAL A O 1
ATOM 674 N N . LYS A 1 87 ? 40.937 24.578 46.441 1.00 26.66 87 LYS A N 1
ATOM 675 C CA . LYS A 1 87 ? 40.625 25.223 45.170 1.00 25.90 87 LYS A CA 1
ATOM 676 C C . LYS A 1 87 ? 41.882 25.246 44.297 1.00 26.40 87 LYS A C 1
ATOM 677 O O . LYS A 1 87 ? 41.828 24.988 43.090 1.00 26.11 87 LYS A O 1
ATOM 683 N N . ASN A 1 88 ? 43.018 25.551 44.915 1.00 26.41 88 ASN A N 1
ATOM 684 C CA . ASN A 1 88 ? 44.270 25.581 44.188 1.00 25.93 88 ASN A CA 1
ATOM 685 C C . ASN A 1 88 ? 44.599 24.197 43.645 1.00 26.60 88 ASN A C 1
ATOM 686 O O . ASN A 1 88 ? 45.123 24.074 42.537 1.00 28.88 88 ASN A O 1
ATOM 691 N N . LEU A 1 89 ? 44.288 23.155 44.413 1.00 26.18 89 LEU A N 1
ATOM 692 C CA . LEU A 1 89 ? 44.554 21.777 43.976 1.00 26.20 89 LEU A CA 1
ATOM 693 C C . LEU A 1 89 ? 43.689 21.464 42.754 1.00 27.18 89 LEU A C 1
ATOM 694 O O . LEU A 1 89 ? 44.160 20.900 41.761 1.00 26.93 89 LEU A O 1
ATOM 699 N N . LEU A 1 90 ? 42.414 21.837 42.843 1.00 27.00 90 LEU A N 1
ATOM 700 C CA . LEU A 1 90 ? 41.469 21.620 41.760 1.00 26.75 90 LEU A CA 1
ATOM 701 C C . LEU A 1 90 ? 41.857 22.429 40.530 1.00 28.26 90 LEU A C 1
ATOM 702 O O . LEU A 1 90 ? 41.621 21.994 39.399 1.00 29.25 90 LEU A O 1
ATOM 707 N N . ASP A 1 91 ? 42.456 23.603 40.740 1.00 28.62 91 ASP A N 1
ATOM 708 C CA . ASP A 1 91 ? 42.870 24.419 39.606 1.00 30.05 91 ASP A CA 1
ATOM 709 C C . ASP A 1 91 ? 43.907 23.665 38.789 1.00 29.58 91 ASP A C 1
ATOM 710 O O . ASP A 1 91 ? 43.955 23.811 37.571 1.00 31.09 91 ASP A O 1
ATOM 715 N N . TRP A 1 92 ? 44.734 22.861 39.452 1.00 29.54 92 TRP A N 1
ATOM 716 C CA . TRP A 1 92 ? 45.744 22.070 38.742 1.00 29.60 92 TRP A CA 1
ATOM 717 C C . TRP A 1 92 ? 45.138 20.791 38.149 1.00 29.75 92 TRP A C 1
ATOM 718 O O . TRP A 1 92 ? 45.351 20.488 36.975 1.00 30.43 92 TRP A O 1
ATOM 729 N N . LEU A 1 93 ? 44.385 20.048 38.960 1.00 29.19 93 LEU A N 1
ATOM 730 C CA . LEU A 1 93 ? 43.757 18.801 38.512 1.00 30.09 93 LEU A CA 1
ATOM 731 C C . LEU A 1 93 ? 42.722 18.962 37.386 1.00 31.11 93 LEU A C 1
ATOM 732 O O . LEU A 1 93 ? 42.406 18.004 36.670 1.00 30.06 93 LEU A O 1
ATOM 737 N N . SER A 1 94 ? 42.192 20.170 37.234 1.00 31.01 94 SER A N 1
ATOM 738 C CA . SER A 1 94 ? 41.202 20.420 36.202 1.00 30.74 94 SER A CA 1
ATOM 739 C C . SER A 1 94 ? 41.857 20.793 34.874 1.00 32.29 94 SER A C 1
ATOM 740 O O . SER A 1 94 ? 41.169 20.993 33.876 1.00 33.74 94 SER A O 1
ATOM 743 N N . ARG A 1 95 ? 43.183 20.889 34.852 1.00 33.00 95 ARG A N 1
ATOM 744 C CA . ARG A 1 95 ? 43.873 21.238 33.615 1.00 33.54 95 ARG A CA 1
ATOM 745 C C . ARG A 1 95 ? 43.872 20.073 32.631 1.00 34.77 95 ARG A C 1
ATOM 746 O O . ARG A 1 95 ? 43.853 18.911 33.030 1.00 34.87 95 ARG A O 1
ATOM 754 N N . SER A 1 96 ? 43.889 20.398 31.343 1.00 36.56 96 SER A N 1
ATOM 755 C CA . SER A 1 96 ? 43.913 19.390 30.287 1.00 38.94 96 SER A CA 1
ATOM 756 C C . SER A 1 96 ? 45.140 18.494 30.440 1.00 39.71 96 SER A C 1
ATOM 757 O O . SER A 1 96 ? 46.235 18.970 30.747 1.00 39.90 96 SER A O 1
ATOM 760 N N . LEU A 1 97 ? 44.950 17.197 30.222 1.00 40.13 97 LEU A N 1
ATOM 761 C CA . LEU A 1 97 ? 46.042 16.243 30.331 1.00 40.13 97 LEU A CA 1
ATOM 762 C C . LEU A 1 97 ? 47.000 16.382 29.150 1.00 41.23 97 LEU A C 1
ATOM 763 O O . LEU A 1 97 ? 48.139 15.911 29.198 1.00 42.01 97 LEU A O 1
ATOM 768 N N . ASP A 1 98 ? 46.545 17.047 28.093 1.00 41.84 98 ASP A N 1
ATOM 769 C CA . ASP A 1 98 ? 47.375 17.238 26.913 1.00 42.86 98 ASP A CA 1
ATOM 770 C C . ASP A 1 98 ? 47.663 18.727 26.704 1.00 44.04 98 ASP A C 1
ATOM 771 O O . ASP A 1 98 ? 46.758 19.566 26.703 1.00 42.62 98 ASP A O 1
ATOM 776 N N . LEU A 1 99 ? 48.957 19.021 26.559 1.00 46.24 99 LEU A N 1
ATOM 777 C CA . LEU A 1 99 ? 49.495 20.369 26.334 1.00 47.26 99 LEU A CA 1
ATOM 778 C C . LEU A 1 99 ? 49.307 20.798 24.886 1.00 47.17 99 LEU A C 1
ATOM 779 O O . LEU A 1 99 ? 49.575 21.937 24.526 1.00 49.42 99 LEU A O 1
ATOM 784 N N . SER A 1 100 ? 48.895 19.854 24.051 1.00 47.47 100 SER A N 1
ATOM 785 C CA . SER A 1 100 ? 48.678 20.088 22.623 1.00 47.31 100 SER A CA 1
ATOM 786 C C . SER A 1 100 ? 47.245 20.523 22.465 1.00 46.63 100 SER A C 1
ATOM 787 O O . SER A 1 100 ? 46.870 21.236 21.528 1.00 48.85 100 SER A O 1
ATOM 790 N N . ASP A 1 101 ? 46.455 20.071 23.421 1.00 44.52 101 ASP A N 1
ATOM 791 C CA . ASP A 1 101 ? 45.040 20.281 23.389 1.00 42.69 101 ASP A CA 1
ATOM 792 C C . ASP A 1 101 ? 44.474 20.930 24.651 1.00 41.27 101 ASP A C 1
ATOM 793 O O . ASP A 1 101 ? 43.952 20.247 25.531 1.00 41.43 101 ASP A O 1
ATOM 798 N N . PRO A 1 102 ? 44.578 22.266 24.754 1.00 40.16 102 PRO A N 1
ATOM 799 C CA . PRO A 1 102 ? 44.085 23.052 25.891 1.00 39.11 102 PRO A CA 1
ATOM 800 C C . PRO A 1 102 ? 42.617 22.753 26.205 1.00 37.98 102 PRO A C 1
ATOM 801 O O . PRO A 1 102 ? 42.185 22.854 27.351 1.00 38.75 102 PRO A O 1
ATOM 805 N N . THR A 1 103 ? 41.850 22.370 25.189 1.00 37.87 103 THR A N 1
ATOM 806 C CA . THR A 1 103 ? 40.424 22.080 25.389 1.00 37.23 103 THR A CA 1
ATOM 807 C C . THR A 1 103 ? 40.101 20.602 25.638 1.00 36.87 103 THR A C 1
ATOM 808 O O . THR A 1 103 ? 38.940 20.189 25.579 1.00 37.52 103 THR A O 1
ATOM 812 N N . GLY A 1 104 ? 41.141 19.823 25.929 1.00 35.97 104 GLY A N 1
ATOM 813 C CA . GLY A 1 104 ? 40.974 18.407 26.209 1.00 35.03 104 GLY A CA 1
ATOM 814 C C . GLY A 1 104 ? 40.592 18.138 27.659 1.00 34.10 104 GLY A C 1
ATOM 815 O O . GLY A 1 104 ? 40.629 19.038 28.508 1.00 32.50 104 GLY A O 1
ATOM 816 N N . PRO A 1 105 ? 40.217 16.887 27.968 1.00 33.44 105 PRO A N 1
ATOM 817 C CA . PRO A 1 105 ? 39.812 16.422 29.296 1.00 33.03 105 PRO A CA 1
ATOM 818 C C . PRO A 1 105 ? 40.965 16.286 30.305 1.00 33.20 105 PRO A C 1
ATOM 819 O O . PRO A 1 105 ? 42.084 15.918 29.951 1.00 32.99 105 PRO A O 1
ATOM 823 N N . SER A 1 106 ? 40.666 16.610 31.561 1.00 33.60 106 SER A N 1
ATOM 824 C CA . SER A 1 106 ? 41.626 16.540 32.658 1.00 34.09 106 SER A CA 1
ATOM 825 C C . SER A 1 106 ? 41.411 15.202 33.358 1.00 35.58 106 SER A C 1
ATOM 826 O O . SER A 1 106 ? 40.568 14.411 32.927 1.00 36.28 106 SER A O 1
ATOM 829 N N . VAL A 1 107 ? 42.160 14.936 34.428 1.00 36.11 107 VAL A N 1
ATOM 830 C CA . VAL A 1 107 ? 41.978 13.672 35.157 1.00 36.14 107 VAL A CA 1
ATOM 831 C C . VAL A 1 107 ? 40.604 13.606 35.834 1.00 35.78 107 VAL A C 1
ATOM 832 O O . VAL A 1 107 ? 40.119 12.525 36.172 1.00 35.47 107 VAL A O 1
ATOM 836 N N . LEU A 1 108 ? 39.991 14.777 36.018 1.00 34.52 108 LEU A N 1
ATOM 837 C CA . LEU A 1 108 ? 38.688 14.905 36.658 1.00 32.73 108 LEU A CA 1
ATOM 838 C C . LEU A 1 108 ? 37.511 14.520 35.756 1.00 32.48 108 LEU A C 1
ATOM 839 O O . LEU A 1 108 ? 36.374 14.465 36.208 1.00 32.93 108 LEU A O 1
ATOM 844 N N . GLN A 1 109 ? 37.780 14.252 34.486 1.00 32.33 109 GLN A N 1
ATOM 845 C CA . GLN A 1 109 ? 36.723 13.900 33.549 1.00 33.13 109 GLN A CA 1
ATOM 846 C C . GLN A 1 109 ? 35.904 12.687 33.977 1.00 33.92 109 GLN A C 1
ATOM 847 O O . GLN A 1 109 ? 36.422 11.571 34.060 1.00 32.41 109 GLN A O 1
ATOM 853 N N . ASP A 1 110 ? 34.621 12.922 34.237 1.00 35.57 110 ASP A N 1
ATOM 854 C CA . ASP A 1 110 ? 33.682 11.873 34.640 1.00 38.76 110 ASP A CA 1
ATOM 855 C C . ASP A 1 110 ? 33.956 11.214 36.002 1.00 40.22 110 ASP A C 1
ATOM 856 O O . ASP A 1 110 ? 33.278 10.252 36.352 1.00 41.48 110 ASP A O 1
ATOM 861 N N . LYS A 1 111 ? 34.926 11.717 36.772 1.00 40.33 111 LYS A N 1
ATOM 862 C CA . LYS A 1 111 ? 35.235 11.124 38.079 1.00 39.61 111 LYS A CA 1
ATOM 863 C C . LYS A 1 111 ? 34.086 11.257 39.043 1.00 39.32 111 LYS A C 1
ATOM 864 O O . LYS A 1 111 ? 33.538 12.344 39.210 1.00 38.76 111 LYS A O 1
ATOM 870 N N . ILE A 1 112 ? 33.728 10.149 39.684 1.00 39.82 112 ILE A N 1
ATOM 871 C CA . ILE A 1 112 ? 32.643 10.154 40.656 1.00 39.23 112 ILE A CA 1
ATOM 872 C C . ILE A 1 112 ? 33.188 10.813 41.908 1.00 37.20 112 ILE A C 1
ATOM 873 O O . ILE A 1 112 ? 34.282 10.499 42.363 1.00 35.04 112 ILE A O 1
ATOM 878 N N . VAL A 1 113 ? 32.414 11.729 42.465 1.00 35.94 113 VAL A N 1
ATOM 879 C CA . VAL A 1 113 ? 32.852 12.441 43.639 1.00 34.98 113 VAL A CA 1
ATOM 880 C C . VAL A 1 113 ? 31.658 12.806 44.505 1.00 35.53 113 VAL A C 1
ATOM 881 O O . VAL A 1 113 ? 30.525 12.870 44.020 1.00 34.77 113 VAL A O 1
ATOM 885 N N . THR A 1 114 ? 31.927 13.028 45.790 1.00 35.82 114 THR A N 1
ATOM 886 C CA . THR A 1 114 ? 30.910 13.412 46.762 1.00 35.88 114 THR A CA 1
ATOM 887 C C . THR A 1 114 ? 31.613 14.167 47.897 1.00 37.08 114 THR A C 1
ATOM 888 O O . THR A 1 114 ? 32.831 14.039 48.076 1.00 36.61 114 THR A O 1
ATOM 892 N N . VAL A 1 115 ? 30.847 14.941 48.665 1.00 38.11 115 VAL A N 1
ATOM 893 C CA . VAL A 1 115 ? 31.417 15.760 49.734 1.00 37.70 115 VAL A CA 1
ATOM 894 C C . VAL A 1 115 ? 30.703 15.685 51.083 1.00 37.96 115 VAL A C 1
ATOM 895 O O . VAL A 1 115 ? 29.491 15.489 51.148 1.00 38.25 115 VAL A O 1
ATOM 899 N N . SER A 1 116 ? 31.481 15.856 52.152 1.00 37.65 116 SER A N 1
ATOM 900 C CA . SER A 1 116 ? 30.982 15.887 53.529 1.00 36.82 116 SER A CA 1
ATOM 901 C C . SER A 1 116 ? 31.785 16.993 54.222 1.00 36.71 116 SER A C 1
ATOM 902 O O . SER A 1 116 ? 32.945 17.232 53.888 1.00 36.17 116 SER A O 1
ATOM 905 N N . SER A 1 117 ? 31.174 17.664 55.185 1.00 37.09 117 SER A N 1
ATOM 906 C CA . SER A 1 117 ? 31.841 18.755 55.878 1.00 38.01 117 SER A CA 1
ATOM 907 C C . SER A 1 117 ? 31.409 18.831 57.331 1.00 39.17 117 SER A C 1
ATOM 908 O O . SER A 1 117 ? 30.271 18.506 57.656 1.00 39.40 117 SER A O 1
ATOM 911 N N . VAL A 1 118 ? 32.312 19.268 58.207 1.00 41.35 118 VAL A N 1
ATOM 912 C CA . VAL A 1 118 ? 31.984 19.376 59.641 1.00 44.68 118 VAL A CA 1
ATOM 913 C C . VAL A 1 118 ? 32.086 20.795 60.185 1.00 48.81 118 VAL A C 1
ATOM 914 O O . VAL A 1 118 ? 33.142 21.209 60.659 1.00 51.47 118 VAL A O 1
ATOM 918 N N . ALA A 1 119 ? 30.959 21.504 60.172 1.00 52.55 119 ALA A N 1
ATOM 919 C CA . ALA A 1 119 ? 30.897 22.881 60.640 1.00 57.49 119 ALA A CA 1
ATOM 920 C C . ALA A 1 119 ? 29.450 23.261 60.908 1.00 61.48 119 ALA A C 1
ATOM 921 O O . ALA A 1 119 ? 28.545 22.450 60.731 1.00 60.70 119 ALA A O 1
ATOM 923 N N . ASN A 1 120 ? 29.231 24.513 61.285 1.00 66.85 120 ASN A N 1
ATOM 924 C CA . ASN A 1 120 ? 27.881 24.988 61.551 1.00 72.23 120 ASN A CA 1
ATOM 925 C C . ASN A 1 120 ? 27.439 26.124 60.618 1.00 74.09 120 ASN A C 1
ATOM 926 O O . ASN A 1 120 ? 27.842 27.278 60.787 1.00 75.51 120 ASN A O 1
ATOM 931 N N . GLY A 1 121 ? 26.610 25.785 59.634 1.00 75.13 121 GLY A N 1
ATOM 932 C CA . GLY A 1 121 ? 26.120 26.772 58.686 1.00 75.25 121 GLY A CA 1
ATOM 933 C C . GLY A 1 121 ? 24.737 26.384 58.203 1.00 75.88 121 GLY A C 1
ATOM 934 O O . GLY A 1 121 ? 24.329 25.236 58.371 1.00 75.68 121 GLY A O 1
ATOM 935 N N . ALA A 1 122 ? 24.018 27.331 57.603 1.00 76.53 122 ALA A N 1
ATOM 936 C CA . ALA A 1 122 ? 22.665 27.088 57.093 1.00 76.94 122 ALA A CA 1
ATOM 937 C C . ALA A 1 122 ? 22.477 25.671 56.548 1.00 77.38 122 ALA A C 1
ATOM 938 O O . ALA A 1 122 ? 22.664 25.413 55.355 1.00 78.20 122 ALA A O 1
ATOM 940 N N . GLU A 1 126 ? 24.036 26.292 52.131 1.00 70.28 126 GLU A N 1
ATOM 941 C CA . GLU A 1 126 ? 25.087 27.298 51.967 1.00 69.08 126 GLU A CA 1
ATOM 942 C C . GLU A 1 126 ? 26.427 26.668 52.298 1.00 67.38 126 GLU A C 1
ATOM 943 O O . GLU A 1 126 ? 27.482 27.281 52.115 1.00 66.63 126 GLU A O 1
ATOM 945 N N . VAL A 1 127 ? 26.371 25.437 52.792 1.00 65.57 127 VAL A N 1
ATOM 946 C CA . VAL A 1 127 ? 27.575 24.715 53.146 1.00 64.45 127 VAL A CA 1
ATOM 947 C C . VAL A 1 127 ? 28.182 24.132 51.879 1.00 63.50 127 VAL A C 1
ATOM 948 O O . VAL A 1 127 ? 29.351 24.371 51.579 1.00 63.13 127 VAL A O 1
ATOM 952 N N . PHE A 1 128 ? 27.365 23.406 51.119 1.00 62.09 128 PHE A N 1
ATOM 953 C CA . PHE A 1 128 ? 27.814 22.748 49.889 1.00 60.02 128 PHE A CA 1
ATOM 954 C C . PHE A 1 128 ? 27.499 23.454 48.564 1.00 59.14 128 PHE A C 1
ATOM 955 O O . PHE A 1 128 ? 27.659 22.859 47.497 1.00 57.79 128 PHE A O 1
ATOM 963 N N . GLU A 1 129 ? 27.043 24.701 48.614 1.00 58.93 129 GLU A N 1
ATOM 964 C CA . GLU A 1 129 ? 26.729 25.419 47.379 1.00 58.93 129 GLU A CA 1
ATOM 965 C C . GLU A 1 129 ? 27.929 25.517 46.451 1.00 55.59 129 GLU A C 1
ATOM 966 O O . GLU A 1 129 ? 27.816 25.246 45.261 1.00 55.55 129 GLU A O 1
ATOM 972 N N . ASP A 1 130 ? 29.072 25.915 47.000 1.00 52.03 130 ASP A N 1
ATOM 973 C CA . ASP A 1 130 ? 30.300 26.048 46.227 1.00 47.77 130 ASP A CA 1
ATOM 974 C C . ASP A 1 130 ? 30.664 24.773 45.485 1.00 44.18 130 ASP A C 1
ATOM 975 O O . ASP A 1 130 ? 30.911 24.795 44.286 1.00 43.47 130 ASP A O 1
ATOM 980 N N . TYR A 1 131 ? 30.699 23.661 46.203 1.00 40.92 131 TYR A N 1
ATOM 981 C CA . TYR A 1 131 ? 31.040 22.384 45.603 1.00 38.16 131 TYR A CA 1
ATOM 982 C C . TYR A 1 131 ? 30.019 21.902 44.577 1.00 38.09 131 TYR A C 1
ATOM 983 O O . TYR A 1 131 ? 30.393 21.327 43.553 1.00 37.19 131 TYR A O 1
ATOM 992 N N . ARG A 1 132 ? 28.733 22.125 44.845 1.00 39.02 132 ARG A N 1
ATOM 993 C CA . ARG A 1 132 ? 27.686 21.685 43.918 1.00 39.82 132 ARG A CA 1
ATOM 994 C C . ARG A 1 132 ? 27.808 22.343 42.544 1.00 39.99 132 ARG A C 1
ATOM 995 O O . ARG A 1 132 ? 27.482 21.732 41.520 1.00 40.47 132 ARG A O 1
ATOM 1003 N N . SER A 1 133 ? 28.286 23.583 42.527 1.00 38.86 133 SER A N 1
ATOM 1004 C CA . SER A 1 133 ? 28.439 24.321 41.284 1.00 38.34 133 SER A CA 1
ATOM 1005 C C . SER A 1 133 ? 29.768 24.058 40.579 1.00 37.42 133 SER A C 1
ATOM 1006 O O . SER A 1 133 ? 29.814 23.952 39.355 1.00 38.55 133 SER A O 1
ATOM 1009 N N . LEU A 1 134 ? 30.841 23.939 41.352 1.00 37.03 134 LEU A N 1
ATOM 1010 C CA . LEU A 1 134 ? 32.180 23.725 40.799 1.00 35.46 134 LEU A CA 1
ATOM 1011 C C . LEU A 1 134 ? 32.554 22.319 40.345 1.00 35.50 134 LEU A C 1
ATOM 1012 O O . LEU A 1 134 ? 33.049 22.132 39.233 1.00 36.95 134 LEU A O 1
ATOM 1017 N N . LEU A 1 135 ? 32.345 21.331 41.205 1.00 35.44 135 LEU A N 1
ATOM 1018 C CA . LEU A 1 135 ? 32.721 19.955 40.876 1.00 36.06 135 LEU A CA 1
ATOM 1019 C C . LEU A 1 135 ? 32.122 19.422 39.579 1.00 36.34 135 LEU A C 1
ATOM 1020 O O . LEU A 1 135 ? 32.793 18.719 38.828 1.00 36.00 135 LEU A O 1
ATOM 1025 N N . PRO A 1 136 ? 30.845 19.738 39.308 1.00 37.05 136 PRO A N 1
ATOM 1026 C CA . PRO A 1 136 ? 30.190 19.272 38.078 1.00 36.75 136 PRO A CA 1
ATOM 1027 C C . PRO A 1 136 ? 30.705 20.060 36.863 1.00 36.82 136 PRO A C 1
ATOM 1028 O O . PRO A 1 136 ? 30.813 19.531 35.747 1.00 37.54 136 PRO A O 1
ATOM 1032 N N . PHE A 1 137 ? 31.022 21.329 37.101 1.00 35.07 137 PHE A N 1
ATOM 1033 C CA . PHE A 1 137 ? 31.515 22.217 36.055 1.00 34.78 137 PHE A CA 1
ATOM 1034 C C . PHE A 1 137 ? 32.888 21.793 35.541 1.00 35.07 137 PHE A C 1
ATOM 1035 O O . PHE A 1 137 ? 33.186 21.974 34.359 1.00 33.70 137 PHE A O 1
ATOM 1043 N N . ILE A 1 138 ? 33.726 21.238 36.422 1.00 34.96 138 ILE A N 1
ATOM 1044 C CA . ILE A 1 138 ? 35.042 20.783 35.992 1.00 33.93 138 ILE A CA 1
ATOM 1045 C C . ILE A 1 138 ? 34.978 19.324 35.537 1.00 35.77 138 ILE A C 1
ATOM 1046 O O . ILE A 1 138 ? 35.948 18.568 35.642 1.00 35.45 138 ILE A O 1
ATOM 1051 N N . ARG A 1 139 ? 33.797 18.958 35.035 1.00 37.83 139 ARG A N 1
ATOM 1052 C CA . ARG A 1 139 ? 33.507 17.649 34.463 1.00 39.57 139 ARG A CA 1
ATOM 1053 C C . ARG A 1 139 ? 33.460 16.406 35.337 1.00 40.95 139 ARG A C 1
ATOM 1054 O O . ARG A 1 139 ? 33.664 15.302 34.838 1.00 42.37 139 ARG A O 1
ATOM 1070 N N . HIS A 1 141 ? 31.447 13.784 38.173 1.00 45.33 141 HIS A N 1
ATOM 1071 C CA . HIS A 1 141 ? 30.098 13.281 38.409 1.00 46.04 141 HIS A CA 1
ATOM 1072 C C . HIS A 1 141 ? 29.816 13.319 39.909 1.00 44.35 141 HIS A C 1
ATOM 1073 O O . HIS A 1 141 ? 30.259 12.464 40.669 1.00 43.75 141 HIS A O 1
ATOM 1080 N N . LEU A 1 142 ? 29.060 14.331 40.312 1.00 43.29 142 LEU A N 1
ATOM 1081 C CA . LEU A 1 142 ? 28.727 1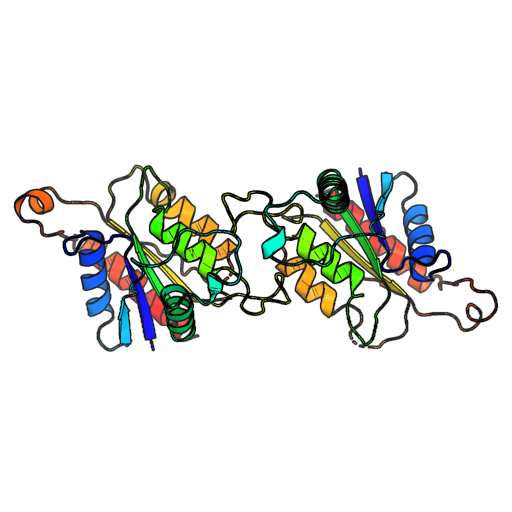4.566 41.708 1.00 43.20 142 LEU A CA 1
ATOM 1082 C C . LEU A 1 142 ? 27.530 13.786 42.266 1.00 43.74 142 LEU A C 1
ATOM 1083 O O . LEU A 1 142 ? 26.385 13.990 41.851 1.00 44.39 142 LEU A O 1
ATOM 1088 N N . VAL A 1 143 ? 27.819 12.887 43.207 1.00 42.86 143 VAL A N 1
ATOM 1089 C CA . VAL A 1 143 ? 26.794 12.107 43.886 1.00 41.48 143 VAL A CA 1
ATOM 1090 C C . VAL A 1 143 ? 26.253 13.088 44.927 1.00 42.40 143 VAL A C 1
ATOM 1091 O O . VAL A 1 143 ? 26.820 13.231 46.014 1.00 41.85 143 VAL A O 1
ATOM 1095 N N . ASP A 1 144 ? 25.158 13.760 44.580 1.00 43.48 144 ASP A N 1
ATOM 1096 C CA . ASP A 1 144 ? 24.573 14.788 45.432 1.00 45.46 144 ASP A CA 1
ATOM 1097 C C . ASP A 1 144 ? 23.808 14.364 46.694 1.00 47.00 144 ASP A C 1
ATOM 1098 O O . ASP A 1 144 ? 22.652 14.745 46.881 1.00 47.35 144 ASP A O 1
ATOM 1103 N N . GLN A 1 145 ? 24.471 13.594 47.558 1.00 48.98 145 GLN A N 1
ATOM 1104 C CA . GLN A 1 145 ? 23.916 13.131 48.843 1.00 50.74 145 GLN A CA 1
ATOM 1105 C C . GLN A 1 145 ? 24.921 13.608 49.884 1.00 50.68 145 GLN A C 1
ATOM 1106 O O . GLN A 1 145 ? 25.553 12.799 50.567 1.00 52.23 145 GLN A O 1
ATOM 1112 N N . LEU A 1 146 ? 25.066 14.921 50.006 1.00 48.83 146 LEU A N 1
ATOM 1113 C CA . LEU A 1 146 ? 26.050 15.490 50.912 1.00 47.13 146 LEU A CA 1
ATOM 1114 C C . LEU A 1 146 ? 25.640 15.621 52.382 1.00 47.63 146 LEU A C 1
ATOM 1115 O O . LEU A 1 146 ? 24.607 16.213 52.718 1.00 47.23 146 LEU A O 1
ATOM 1120 N N . THR A 1 147 ? 26.483 15.060 53.250 1.00 47.64 147 THR A N 1
ATOM 1121 C CA . THR A 1 147 ? 26.263 15.077 54.696 1.00 46.54 147 THR A CA 1
ATOM 1122 C C . THR A 1 147 ? 27.046 16.183 55.406 1.00 46.53 147 THR A C 1
ATOM 1123 O O . THR A 1 147 ? 28.279 16.211 55.372 1.00 45.03 147 THR A O 1
ATOM 1127 N N . GLY A 1 148 ? 26.312 17.092 56.044 1.00 47.39 148 GLY A N 1
ATOM 1128 C CA . GLY A 1 148 ? 26.924 18.171 56.801 1.00 47.15 148 GLY A CA 1
ATOM 1129 C C . GLY A 1 148 ? 26.783 17.860 58.288 1.00 47.81 148 GLY A C 1
ATOM 1130 O O . GLY A 1 148 ? 25.664 17.703 58.795 1.00 48.24 148 GLY A O 1
ATOM 1131 N N . VAL A 1 149 ? 27.909 17.767 58.994 1.00 46.69 149 VAL A N 1
ATOM 1132 C CA . VAL A 1 149 ? 27.892 17.447 60.418 1.00 45.00 149 VAL A CA 1
ATOM 1133 C C . VAL A 1 149 ? 28.313 18.619 61.299 1.00 45.22 149 VAL A C 1
ATOM 1134 O O . VAL A 1 149 ? 29.359 19.208 61.087 1.00 45.32 149 VAL A O 1
ATOM 1138 N N . PRO A 1 150 ? 27.497 18.964 62.308 1.00 46.46 150 PRO A N 1
ATOM 1139 C CA . PRO A 1 150 ? 27.807 20.074 63.214 1.00 46.92 150 PRO A CA 1
ATOM 1140 C C . PRO A 1 150 ? 28.844 19.648 64.246 1.00 47.20 150 PRO A C 1
ATOM 1141 O O . PRO A 1 150 ? 29.187 18.472 64.336 1.00 46.51 150 PRO A O 1
ATOM 1145 N N . ILE A 1 151 ? 29.336 20.605 65.026 1.00 47.94 151 ILE A N 1
ATOM 1146 C CA . ILE A 1 151 ? 30.336 20.300 66.037 1.00 48.63 151 ILE A CA 1
ATOM 1147 C C . ILE A 1 151 ? 29.743 20.324 67.446 1.00 50.04 151 ILE A C 1
ATOM 1148 O O . ILE A 1 151 ? 29.244 21.354 67.907 1.00 50.03 151 ILE A O 1
ATOM 1153 N N . ASN A 1 152 ? 29.792 19.182 68.125 1.00 51.00 152 ASN A N 1
ATOM 1154 C CA . ASN A 1 152 ? 29.288 19.089 69.488 1.00 51.73 152 ASN A CA 1
ATOM 1155 C C . ASN A 1 152 ? 30.142 20.001 70.383 1.00 53.09 152 ASN A C 1
ATOM 1156 O O . ASN A 1 152 ? 31.367 20.078 70.221 1.00 52.92 152 ASN A O 1
ATOM 1161 N N . SER A 1 153 ? 29.486 20.688 71.317 1.00 54.12 153 SER A N 1
ATOM 1162 C CA . SER A 1 153 ? 30.152 21.627 72.220 1.00 55.48 153 SER A CA 1
ATOM 1163 C C . SER A 1 153 ? 31.190 21.034 73.176 1.00 55.70 153 SER A C 1
ATOM 1164 O O . SER A 1 153 ? 31.920 21.769 73.850 1.00 55.12 153 SER A O 1
ATOM 1167 N N . GLU A 1 154 ? 31.251 19.707 73.234 1.00 56.39 154 GLU A N 1
ATOM 1168 C CA . GLU A 1 154 ? 32.203 19.012 74.095 1.00 56.44 154 GLU A CA 1
ATOM 1169 C C . GLU A 1 154 ? 33.548 18.899 73.392 1.00 55.59 154 GLU A C 1
ATOM 1170 O O . GLU A 1 154 ? 34.602 18.985 74.024 1.00 56.13 154 GLU A O 1
ATOM 1176 N N . ALA A 1 155 ? 33.496 18.701 72.078 1.00 54.12 155 ALA A N 1
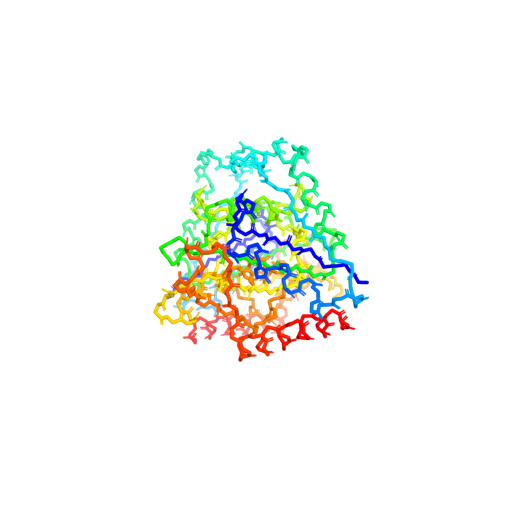ATOM 1177 C CA . ALA A 1 155 ? 34.691 18.568 71.258 1.00 52.83 155 ALA A CA 1
ATOM 1178 C C . ALA A 1 155 ? 35.645 19.746 71.470 1.00 52.14 155 ALA A C 1
ATOM 1179 O O . ALA A 1 155 ? 36.862 19.603 71.351 1.00 51.14 155 ALA A O 1
ATOM 1181 N N . TRP A 1 156 ? 35.086 20.907 71.795 1.00 51.38 156 TRP A N 1
ATOM 1182 C CA . TRP A 1 156 ? 35.885 22.109 72.007 1.00 52.25 156 TRP A CA 1
ATOM 1183 C C . TRP A 1 156 ? 36.903 22.004 73.142 1.00 52.69 156 TRP A C 1
ATOM 1184 O O . TRP A 1 156 ? 37.880 22.759 73.174 1.00 53.00 156 TRP A O 1
ATOM 1195 N N . SER A 1 157 ? 36.672 21.081 74.072 1.00 52.16 157 SER A N 1
ATOM 1196 C CA . SER A 1 157 ? 37.581 20.884 75.198 1.00 51.11 157 SER A CA 1
ATOM 1197 C C . SER A 1 157 ? 38.278 19.521 75.168 1.00 50.48 157 SER A C 1
ATOM 1198 O O . SER A 1 157 ? 39.411 19.391 75.634 1.00 49.57 157 SER A O 1
ATOM 1201 N N . THR A 1 158 ? 37.602 18.515 74.611 1.00 50.80 158 THR A N 1
ATOM 1202 C CA . THR A 1 158 ? 38.165 17.168 74.498 1.00 51.45 158 THR A CA 1
ATOM 1203 C C . THR A 1 158 ? 38.887 17.026 73.164 1.00 52.08 158 THR A C 1
ATOM 1204 O O . THR A 1 158 ? 39.761 16.168 73.013 1.00 52.89 158 THR A O 1
ATOM 1208 N N . GLY A 1 159 ? 38.509 17.870 72.203 1.00 52.07 159 GLY A N 1
ATOM 1209 C CA . GLY A 1 159 ? 39.110 17.838 70.879 1.00 50.52 159 GLY A CA 1
ATOM 1210 C C . GLY A 1 159 ? 38.634 16.641 70.080 1.00 49.61 159 GLY A C 1
ATOM 1211 O O . GLY A 1 159 ? 39.243 16.263 69.081 1.00 50.20 159 GLY A O 1
ATOM 1212 N N . ILE A 1 160 ? 37.539 16.040 70.525 1.00 49.42 160 ILE A N 1
ATOM 1213 C CA . ILE A 1 160 ? 36.995 14.870 69.851 1.00 49.90 160 ILE A CA 1
ATOM 1214 C C . ILE A 1 160 ? 35.570 15.120 69.368 1.00 49.31 160 ILE A C 1
ATOM 1215 O O . ILE A 1 160 ? 34.705 15.544 70.140 1.00 47.81 160 ILE A O 1
ATOM 1220 N N . LEU A 1 161 ? 35.348 14.847 68.082 1.00 48.82 161 LEU A N 1
ATOM 1221 C CA . LEU A 1 161 ? 34.050 15.031 67.443 1.00 48.09 161 LEU A CA 1
ATOM 1222 C C . LEU A 1 161 ? 33.090 13.874 67.713 1.00 49.57 161 LEU A C 1
ATOM 1223 O O . LEU A 1 161 ? 33.451 12.696 67.576 1.00 49.27 161 LEU A O 1
ATOM 1228 N N . LYS A 1 162 ? 31.862 14.224 68.088 1.00 49.96 162 LYS A N 1
ATOM 1229 C CA . LYS A 1 162 ? 30.826 13.236 68.354 1.00 50.28 162 LYS A CA 1
ATOM 1230 C C . LYS A 1 162 ? 29.697 13.444 67.346 1.00 50.71 162 LYS A C 1
ATOM 1231 O O . LYS A 1 162 ? 29.171 14.555 67.202 1.00 50.67 162 LYS A O 1
ATOM 1233 N N . VAL A 1 163 ? 29.342 12.377 66.637 1.00 52.15 163 VAL A N 1
ATOM 1234 C CA . VAL A 1 163 ? 28.279 12.436 65.634 1.00 53.28 163 VAL A CA 1
ATOM 1235 C C . VAL A 1 163 ? 27.027 11.702 66.106 1.00 54.12 163 VAL A C 1
ATOM 1236 O O . VAL A 1 163 ? 27.108 10.564 66.575 1.00 54.96 163 VAL A O 1
ATOM 1240 N N . SER A 1 164 ? 25.872 12.349 65.978 1.00 54.58 164 SER A N 1
ATOM 1241 C CA . SER A 1 164 ? 24.623 11.721 66.379 1.00 54.71 164 SER A CA 1
ATOM 1242 C C . SER A 1 164 ? 24.411 10.490 65.507 1.00 55.19 164 SER A C 1
ATOM 1243 O O . SER A 1 164 ? 25.055 10.330 64.471 1.00 54.70 164 SER A O 1
ATOM 1246 N N . ALA A 1 165 ? 23.514 9.614 65.938 1.00 56.64 165 ALA A N 1
ATOM 1247 C CA . ALA A 1 165 ? 23.221 8.397 65.197 1.00 57.39 165 ALA A CA 1
ATOM 1248 C C . ALA A 1 165 ? 22.469 8.746 63.928 1.00 57.68 165 ALA A C 1
ATOM 1249 O O . ALA A 1 165 ? 22.590 8.069 62.913 1.00 57.20 165 ALA A O 1
ATOM 1251 N N . GLU A 1 166 ? 21.684 9.810 63.991 1.00 58.99 166 GLU A N 1
ATOM 1252 C CA . GLU A 1 166 ? 20.929 10.223 62.827 1.00 61.16 166 GLU A CA 1
ATOM 1253 C C . GLU A 1 166 ? 21.895 10.716 61.754 1.00 60.48 166 GLU A C 1
ATOM 1254 O O . GLU A 1 166 ? 21.757 10.370 60.580 1.00 61.40 166 GLU A O 1
ATOM 1260 N N . LYS A 1 167 ? 22.877 11.519 62.157 1.00 58.76 167 LYS A N 1
ATOM 1261 C CA . LYS A 1 167 ? 23.847 12.037 61.203 1.00 57.42 167 LYS A CA 1
ATOM 1262 C C . LYS A 1 167 ? 24.746 10.918 60.705 1.00 56.84 167 LYS A C 1
ATOM 1263 O O . LYS A 1 167 ? 25.141 10.891 59.534 1.00 56.92 167 LYS A O 1
ATOM 1269 N N . LEU A 1 168 ? 25.055 9.986 61.596 1.00 55.33 168 LEU A N 1
ATOM 1270 C CA . LEU A 1 168 ? 25.894 8.861 61.238 1.00 55.34 168 LEU A CA 1
ATOM 1271 C C . LEU A 1 168 ? 25.174 7.985 60.198 1.00 55.41 168 LEU A C 1
ATOM 1272 O O . LEU A 1 168 ? 25.807 7.234 59.443 1.00 55.31 168 LEU A O 1
ATOM 1277 N N . ALA A 1 169 ? 23.846 8.092 60.162 1.00 54.86 169 ALA A N 1
ATOM 1278 C CA . ALA A 1 169 ? 23.027 7.333 59.216 1.00 53.92 169 ALA A CA 1
ATOM 1279 C C . ALA A 1 169 ? 23.140 7.977 57.840 1.00 52.99 169 ALA A C 1
ATOM 1280 O O . ALA A 1 169 ? 23.227 7.288 56.821 1.00 52.75 169 ALA A O 1
ATOM 1282 N N . GLU A 1 170 ? 23.126 9.306 57.823 1.00 51.72 170 GLU A N 1
ATOM 1283 C CA . GLU A 1 170 ? 23.262 10.051 56.584 1.00 51.27 170 GLU A CA 1
ATOM 1284 C C . GLU A 1 170 ? 24.584 9.685 55.943 1.00 50.46 170 GLU A C 1
ATOM 1285 O O . GLU A 1 170 ? 24.660 9.424 54.747 1.00 50.27 170 GLU A O 1
ATOM 1291 N N . LEU A 1 171 ? 25.627 9.686 56.764 1.00 50.30 171 LEU A N 1
ATOM 1292 C CA . LEU A 1 171 ? 26.974 9.396 56.307 1.00 51.10 171 LEU A CA 1
ATOM 1293 C C . LEU A 1 171 ? 27.130 7.991 55.743 1.00 51.35 171 LEU A C 1
ATOM 1294 O O . LEU A 1 171 ? 27.868 7.790 54.777 1.00 50.90 171 LEU A O 1
ATOM 1299 N N . SER A 1 172 ? 26.451 7.015 56.341 1.00 51.95 172 SER A N 1
ATOM 1300 C CA . SER A 1 172 ? 26.557 5.634 55.861 1.00 52.12 172 SER A CA 1
ATOM 1301 C C . SER A 1 172 ? 25.749 5.458 54.580 1.00 50.86 172 SER A C 1
ATOM 1302 O O . SER A 1 172 ? 26.126 4.673 53.708 1.00 50.65 172 SER A O 1
ATOM 1305 N N . ALA A 1 173 ? 24.642 6.193 54.476 1.00 49.16 173 ALA A N 1
ATOM 1306 C CA . ALA A 1 173 ? 23.786 6.145 53.294 1.00 48.17 173 ALA A CA 1
ATOM 1307 C C . ALA A 1 173 ? 24.544 6.817 52.154 1.00 48.06 173 ALA A C 1
ATOM 1308 O O . ALA A 1 173 ? 24.505 6.360 51.006 1.00 47.12 173 ALA A O 1
ATOM 1310 N N . GLN A 1 174 ? 25.234 7.907 52.492 1.00 47.61 174 GLN A N 1
ATOM 1311 C CA . GLN A 1 174 ? 26.035 8.658 51.536 1.00 47.26 174 GLN A CA 1
ATOM 1312 C C . GLN A 1 174 ? 27.154 7.758 51.030 1.00 47.29 174 GLN A C 1
ATOM 1313 O O . GLN A 1 174 ? 27.495 7.789 49.853 1.00 48.12 174 GLN A O 1
ATOM 1319 N N . ALA A 1 175 ? 27.718 6.947 51.918 1.00 47.14 175 ALA A N 1
ATOM 1320 C CA . ALA A 1 175 ? 28.779 6.029 51.529 1.00 47.69 175 ALA A CA 1
ATOM 1321 C C . ALA A 1 175 ? 28.182 4.956 50.636 1.00 48.81 175 ALA A C 1
ATOM 1322 O O . ALA A 1 175 ? 28.869 4.402 49.783 1.00 50.11 175 ALA A O 1
ATOM 1324 N N . ASP A 1 176 ? 26.901 4.662 50.831 1.00 49.47 176 ASP A N 1
ATOM 1325 C CA . ASP A 1 176 ? 26.233 3.648 50.020 1.00 50.25 176 ASP A CA 1
ATOM 1326 C C . ASP A 1 176 ? 25.879 4.165 48.636 1.00 48.34 176 ASP A C 1
ATOM 1327 O O . ASP A 1 176 ? 26.025 3.458 47.642 1.00 46.69 176 ASP A O 1
ATOM 1332 N N . ALA A 1 177 ? 25.414 5.405 48.579 1.00 48.06 177 ALA A N 1
ATOM 1333 C CA . ALA A 1 177 ? 25.073 6.024 47.307 1.00 48.58 177 ALA A CA 1
ATOM 1334 C C . ALA A 1 177 ? 26.345 6.141 46.452 1.00 48.77 177 ALA A C 1
ATOM 1335 O O . ALA A 1 177 ? 26.298 6.014 45.225 1.00 48.84 177 ALA A O 1
ATOM 1337 N N . LEU A 1 178 ? 27.478 6.370 47.114 1.00 48.68 178 LEU A N 1
ATOM 1338 C CA . LEU A 1 178 ? 28.765 6.513 46.438 1.00 48.66 178 LEU A CA 1
ATOM 1339 C C . LEU A 1 178 ? 29.243 5.164 45.905 1.00 49.61 178 LEU A C 1
ATOM 1340 O O . LEU A 1 178 ? 29.836 5.094 44.833 1.00 50.50 178 LEU A O 1
ATOM 1345 N N . LEU A 1 179 ? 28.973 4.093 46.650 1.00 50.62 179 LEU A N 1
ATOM 1346 C CA . LEU A 1 179 ? 29.382 2.745 46.246 1.00 50.22 179 LEU A CA 1
ATOM 1347 C C . LEU A 1 179 ? 28.537 2.207 45.096 1.00 50.29 179 LEU A C 1
ATOM 1348 O O . LEU A 1 179 ? 29.008 1.412 44.286 1.00 49.98 179 LEU A O 1
ATOM 1353 N N . SER A 1 180 ? 27.285 2.649 45.040 1.00 51.23 180 SER A N 1
ATOM 1354 C CA . SER A 1 180 ? 26.357 2.224 44.002 1.00 51.96 180 SER A CA 1
ATOM 1355 C C . SER A 1 180 ? 26.688 2.921 42.687 1.00 52.26 180 SER A C 1
ATOM 1356 O O . SER A 1 180 ? 26.636 2.308 41.620 1.00 52.41 180 SER A O 1
ATOM 1359 N N . ALA A 1 181 ? 27.029 4.204 42.773 1.00 52.39 181 ALA A N 1
ATOM 1360 C CA . ALA A 1 181 ? 27.366 5.014 41.600 1.00 52.24 181 ALA A CA 1
ATOM 1361 C C . ALA A 1 181 ? 28.562 4.387 40.920 1.00 53.17 181 ALA A C 1
ATOM 1362 O O . ALA A 1 181 ? 28.669 4.303 39.687 1.00 53.66 181 ALA A O 1
ATOM 1364 N N . ILE A 1 182 ? 29.481 3.958 41.747 1.00 53.45 182 ILE A N 1
ATOM 1365 C CA . ILE A 1 182 ? 30.605 3.323 41.242 1.00 52.53 182 ILE A CA 1
ATOM 1366 C C . ILE A 1 182 ? 30.231 2.001 40.687 1.00 52.20 182 ILE A C 1
ATOM 1367 O O . ILE A 1 182 ? 30.931 1.448 39.862 1.00 52.93 182 ILE A O 1
ATOM 1372 N N . GLU A 1 183 ? 29.126 1.477 41.173 1.00 50.12 183 GLU A N 1
ATOM 1373 C CA . GLU A 1 183 ? 28.669 0.172 40.723 1.00 50.70 183 GLU A CA 1
ATOM 1374 C C . GLU A 1 183 ? 28.070 0.251 39.326 1.00 53.93 183 GLU A C 1
ATOM 1375 O O . GLU A 1 183 ? 28.469 -0.501 38.425 1.00 52.28 183 GLU A O 1
ATOM 1377 N N . ASN A 1 184 ? 27.119 1.160 39.146 1.00 50.94 184 ASN A N 1
ATOM 1378 C CA . ASN A 1 184 ? 26.464 1.331 37.860 1.00 53.45 184 ASN A CA 1
ATOM 1379 C C . ASN A 1 184 ? 27.453 1.612 36.727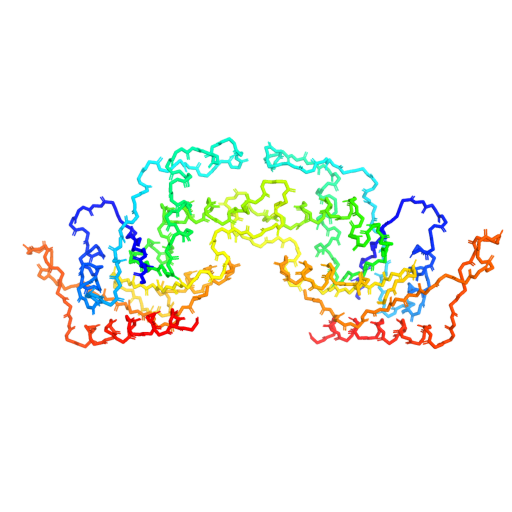 1.00 55.01 184 ASN A C 1
ATOM 1380 O O . ASN A 1 184 ? 27.931 2.754 36.613 1.00 52.40 184 ASN A O 1
ATOM 1385 N N . LYS B 1 3 ? 19.604 41.776 17.586 1.00 36.57 3 LYS B N 1
ATOM 1386 C CA . LYS B 1 3 ? 20.341 40.484 17.499 1.00 37.27 3 LYS B CA 1
ATOM 1387 C C . LYS B 1 3 ? 21.648 40.607 16.732 1.00 37.15 3 LYS B C 1
ATOM 1388 O O . LYS B 1 3 ? 21.691 41.177 15.649 1.00 38.26 3 LYS B O 1
ATOM 1394 N N . ARG B 1 4 ? 22.714 40.059 17.296 1.00 37.11 4 ARG B N 1
ATOM 1395 C CA . ARG B 1 4 ? 24.011 40.094 16.650 1.00 37.16 4 ARG B CA 1
ATOM 1396 C C . ARG B 1 4 ? 24.528 38.675 16.536 1.00 36.00 4 ARG B C 1
ATOM 1397 O O . ARG B 1 4 ? 24.652 37.970 17.531 1.00 36.46 4 ARG B O 1
ATOM 1405 N N . ILE B 1 5 ? 24.800 38.249 15.309 1.00 34.37 5 ILE B N 1
ATOM 1406 C CA . ILE B 1 5 ? 25.315 36.912 15.068 1.00 32.00 5 ILE B CA 1
ATOM 1407 C C . ILE B 1 5 ? 26.677 37.055 14.418 1.00 31.48 5 ILE B C 1
ATOM 1408 O O . ILE B 1 5 ? 26.812 37.727 13.395 1.00 31.81 5 ILE B O 1
ATOM 1413 N N . LEU B 1 6 ? 27.685 36.438 15.032 1.00 29.85 6 LEU B N 1
ATOM 1414 C CA . LEU B 1 6 ? 29.053 36.505 14.526 1.00 27.64 6 LEU B CA 1
ATOM 1415 C C . LEU B 1 6 ? 29.391 35.283 13.682 1.00 26.96 6 LEU B C 1
ATOM 1416 O O . LEU B 1 6 ? 29.294 34.141 14.145 1.00 25.73 6 LEU B O 1
ATOM 1421 N N . PHE B 1 7 ? 29.769 35.535 12.434 1.00 26.91 7 PHE B N 1
ATOM 1422 C CA . PHE B 1 7 ? 30.134 34.471 11.508 1.00 27.97 7 PHE B CA 1
ATOM 1423 C C . PHE B 1 7 ? 31.644 34.233 11.583 1.00 28.04 7 PHE B C 1
ATOM 1424 O O . PHE B 1 7 ? 32.436 35.183 11.633 1.00 28.84 7 PHE B O 1
ATOM 1432 N N . ILE B 1 8 ? 32.038 32.965 11.623 1.00 26.84 8 ILE B N 1
ATOM 1433 C CA . ILE B 1 8 ? 33.454 32.624 11.657 1.00 25.49 8 ILE B CA 1
ATOM 1434 C C . ILE B 1 8 ? 33.674 31.626 10.548 1.00 25.68 8 ILE B C 1
ATOM 1435 O O . ILE B 1 8 ? 33.189 30.498 10.622 1.00 25.74 8 ILE B O 1
ATOM 1440 N N . VAL B 1 9 ? 34.387 32.055 9.510 1.00 26.59 9 VAL B N 1
ATOM 1441 C CA . VAL B 1 9 ? 34.679 31.212 8.355 1.00 27.79 9 VAL B CA 1
ATOM 1442 C C . VAL B 1 9 ? 36.005 30.480 8.558 1.00 29.29 9 VAL B C 1
ATOM 1443 O O . VAL B 1 9 ? 37.020 31.109 8.865 1.00 31.29 9 VAL B O 1
ATOM 1447 N N . GLY B 1 10 ? 35.986 29.157 8.393 1.00 30.66 10 GLY B N 1
ATOM 1448 C CA . GLY B 1 10 ? 37.185 28.346 8.567 1.00 32.25 10 GLY B CA 1
ATOM 1449 C C . GLY B 1 10 ? 38.216 28.388 7.442 1.00 34.10 10 GLY B C 1
ATOM 1450 O O . GLY B 1 10 ? 38.936 27.414 7.221 1.00 34.78 10 GLY B O 1
ATOM 1451 N N . SER B 1 11 ? 38.283 29.513 6.732 1.00 35.68 11 SER B N 1
ATOM 1452 C CA . SER B 1 11 ? 39.237 29.701 5.645 1.00 36.60 11 SER B CA 1
ATOM 1453 C C . SER B 1 11 ? 39.693 31.151 5.574 1.00 36.73 11 SER B C 1
ATOM 1454 O O . SER B 1 11 ? 38.972 32.054 5.988 1.00 37.85 11 SER B O 1
ATOM 1457 N N . PHE B 1 12 ? 40.887 31.363 5.030 1.00 37.57 12 PHE B N 1
ATOM 1458 C CA . PHE B 1 12 ? 41.455 32.699 4.908 1.00 37.66 12 PHE B CA 1
ATOM 1459 C C . PHE B 1 12 ? 41.397 33.248 3.493 1.00 38.25 12 PHE B C 1
ATOM 1460 O O . PHE B 1 12 ? 41.740 34.410 3.255 1.00 39.49 12 PHE B O 1
ATOM 1468 N N . SER B 1 13 ? 40.976 32.418 2.547 1.00 38.06 13 SER B N 1
ATOM 1469 C CA . SER B 1 13 ? 40.891 32.865 1.166 1.00 38.91 13 SER B CA 1
ATOM 1470 C C . SER B 1 13 ? 39.576 33.605 0.907 1.00 39.56 13 SER B C 1
ATOM 1471 O O . SER B 1 13 ? 38.542 33.307 1.509 1.00 40.29 13 SER B O 1
ATOM 1474 N N . GLU B 1 14 ? 39.634 34.578 0.008 1.00 39.72 14 GLU B N 1
ATOM 1475 C CA . GLU B 1 14 ? 38.476 35.375 -0.352 1.00 39.76 14 GLU B CA 1
ATOM 1476 C C . GLU B 1 14 ? 37.438 34.563 -1.127 1.00 37.95 14 GLU B C 1
ATOM 1477 O O . GLU B 1 14 ? 36.240 34.712 -0.898 1.00 38.83 14 GLU B O 1
ATOM 1483 N N . GLY B 1 15 ? 37.891 33.700 -2.031 1.00 35.76 15 GLY B N 1
ATOM 1484 C CA . GLY B 1 15 ? 36.962 32.906 -2.821 1.00 34.48 15 GLY B CA 1
ATOM 1485 C C . GLY B 1 15 ? 36.554 31.568 -2.224 1.00 34.25 15 GLY B C 1
ATOM 1486 O O . GLY B 1 15 ? 35.944 30.733 -2.893 1.00 34.51 15 GLY B O 1
ATOM 1487 N N . SER B 1 16 ? 36.897 31.364 -0.961 1.00 33.22 16 SER B N 1
ATOM 1488 C CA . SER B 1 16 ? 36.574 30.133 -0.267 1.00 32.14 16 SER B CA 1
ATOM 1489 C C . SER B 1 16 ? 35.120 29.777 -0.506 1.00 32.35 16 SER B C 1
ATOM 1490 O O . SER B 1 16 ? 34.260 30.658 -0.509 1.00 32.65 16 SER B O 1
ATOM 1493 N N . PHE B 1 17 ? 34.851 28.488 -0.708 1.00 32.39 17 PHE B N 1
ATOM 1494 C CA . PHE B 1 17 ? 33.487 28.011 -0.934 1.00 31.75 17 PHE B CA 1
ATOM 1495 C C . PHE B 1 17 ? 32.674 28.081 0.338 1.00 32.11 17 PHE B C 1
ATOM 1496 O O . PHE B 1 17 ? 31.459 28.216 0.290 1.00 32.10 17 PHE B O 1
ATOM 1504 N N . ASN B 1 18 ? 33.346 27.967 1.479 1.00 32.99 18 ASN B N 1
ATOM 1505 C CA . ASN B 1 18 ? 32.674 28.066 2.771 1.00 32.52 18 ASN B CA 1
ATOM 1506 C C . ASN B 1 18 ? 32.292 29.528 3.006 1.00 32.44 18 ASN B C 1
ATOM 1507 O O . ASN B 1 18 ? 31.249 29.818 3.590 1.00 32.90 18 ASN B O 1
ATOM 1512 N N . ARG B 1 19 ? 33.136 30.448 2.544 1.00 31.92 19 ARG B N 1
ATOM 1513 C CA . ARG B 1 19 ? 32.853 31.865 2.708 1.00 32.12 19 ARG B CA 1
ATOM 1514 C C . ARG B 1 19 ? 31.610 32.184 1.897 1.00 31.90 19 ARG B C 1
ATOM 1515 O O . ARG B 1 19 ? 30.792 33.012 2.291 1.00 32.87 19 ARG B O 1
ATOM 1523 N N . GLN B 1 20 ? 31.472 31.504 0.762 1.00 31.86 20 GLN B N 1
ATOM 1524 C CA . GLN B 1 20 ? 30.323 31.688 -0.121 1.00 30.93 20 GLN B CA 1
ATOM 1525 C C . GLN B 1 20 ? 29.054 31.162 0.526 1.00 31.31 20 GLN B C 1
ATOM 1526 O O . GLN B 1 20 ? 27.979 31.750 0.374 1.00 32.95 20 GLN B O 1
ATOM 1532 N N . LEU B 1 21 ? 29.174 30.048 1.238 1.00 30.68 21 LEU B N 1
ATOM 1533 C CA . LEU B 1 21 ? 28.023 29.472 1.911 1.00 30.82 21 LEU B CA 1
ATOM 1534 C C . LEU B 1 21 ? 27.593 30.408 3.042 1.00 31.30 21 LEU B C 1
ATOM 1535 O O . LEU B 1 21 ? 26.405 30.515 3.364 1.00 30.52 21 LEU B O 1
ATOM 1540 N N . ALA B 1 22 ? 28.571 31.088 3.637 1.00 29.48 22 ALA B N 1
ATOM 1541 C CA . ALA B 1 22 ? 28.290 32.009 4.718 1.00 31.12 22 ALA B CA 1
ATOM 1542 C C . ALA B 1 22 ? 27.548 33.217 4.161 1.00 32.16 22 ALA B C 1
ATOM 1543 O O . ALA B 1 22 ? 26.581 33.697 4.746 1.00 31.94 22 ALA B O 1
ATOM 1545 N N . LYS B 1 23 ? 28.011 33.704 3.019 1.00 34.23 23 LYS B N 1
ATOM 1546 C CA . LYS B 1 23 ? 27.373 34.840 2.379 1.00 36.29 23 LYS B CA 1
ATOM 1547 C C . LYS B 1 23 ? 25.900 34.542 2.143 1.00 35.39 23 LYS B C 1
ATOM 1548 O O . LYS B 1 23 ? 25.058 35.436 2.194 1.00 35.53 23 LYS B O 1
ATOM 1554 N N . LYS B 1 24 ? 25.588 33.276 1.900 1.00 35.38 24 LYS B N 1
ATOM 1555 C CA . LYS B 1 24 ? 24.205 32.887 1.667 1.00 37.31 24 LYS B CA 1
ATOM 1556 C C . LYS B 1 24 ? 23.410 32.827 2.971 1.00 36.98 24 LYS B C 1
ATOM 1557 O O . LYS B 1 24 ? 22.224 33.183 3.012 1.00 38.46 24 LYS B O 1
ATOM 1563 N N . ALA B 1 25 ? 24.058 32.384 4.041 1.00 34.27 25 ALA B N 1
ATOM 1564 C CA . ALA B 1 25 ? 23.382 32.323 5.322 1.00 32.22 25 ALA B CA 1
ATOM 1565 C C . ALA B 1 25 ? 23.120 33.758 5.754 1.00 31.69 25 ALA B C 1
ATOM 1566 O O . ALA B 1 25 ? 22.077 34.054 6.326 1.00 31.09 25 ALA B O 1
ATOM 1568 N N . GLU B 1 26 ? 24.067 34.646 5.461 1.00 29.86 26 GLU B N 1
ATOM 1569 C CA . GLU B 1 26 ? 23.953 36.044 5.848 1.00 31.48 26 GLU B CA 1
ATOM 1570 C C . GLU B 1 26 ? 22.713 36.752 5.331 1.00 31.52 26 GLU B C 1
ATOM 1571 O O . GLU B 1 26 ? 22.087 37.544 6.044 1.00 30.27 26 GLU B O 1
ATOM 1577 N N . THR B 1 27 ? 22.369 36.477 4.080 1.00 31.93 27 THR B N 1
ATOM 1578 C CA . THR B 1 27 ? 21.203 37.094 3.470 1.00 32.37 27 THR B CA 1
ATOM 1579 C C . THR B 1 27 ? 19.934 36.319 3.825 1.00 32.24 27 THR B C 1
ATOM 1580 O O . THR B 1 27 ? 18.827 36.871 3.780 1.00 32.72 27 THR B O 1
ATOM 1584 N N . ILE B 1 28 ? 20.089 35.043 4.171 1.00 30.98 28 ILE B N 1
ATOM 1585 C CA . ILE B 1 28 ? 18.937 34.245 4.577 1.00 31.82 28 ILE B CA 1
ATOM 1586 C C . ILE B 1 28 ? 18.449 34.831 5.900 1.00 33.17 28 ILE B C 1
ATOM 1587 O O . ILE B 1 28 ? 17.253 34.841 6.182 1.00 34.74 28 ILE B O 1
ATOM 1592 N N . ILE B 1 29 ? 19.390 35.314 6.710 1.00 33.63 29 ILE B N 1
ATOM 1593 C CA . ILE B 1 29 ? 19.070 35.915 8.002 1.00 33.69 29 ILE B CA 1
ATOM 1594 C C . ILE B 1 29 ? 18.479 37.281 7.701 1.00 33.65 29 ILE B C 1
ATOM 1595 O O . ILE B 1 29 ? 17.488 37.695 8.303 1.00 33.20 29 ILE B O 1
ATOM 1600 N N . GLY B 1 30 ? 19.096 37.969 6.748 1.00 33.50 30 GLY B N 1
ATOM 1601 C CA . GLY B 1 30 ? 18.612 39.274 6.361 1.00 33.64 30 GLY B CA 1
ATOM 1602 C C . GLY B 1 30 ? 18.648 40.250 7.510 1.00 33.78 30 GLY B C 1
ATOM 1603 O O . GLY B 1 30 ? 19.620 40.311 8.254 1.00 32.99 30 GLY B O 1
ATOM 1604 N N . ASP B 1 31 ? 17.574 41.013 7.659 1.00 34.87 31 ASP B N 1
ATOM 1605 C CA . ASP B 1 31 ? 17.493 42.011 8.715 1.00 35.88 31 ASP B CA 1
ATOM 1606 C C . ASP B 1 31 ? 17.078 41.459 10.067 1.00 34.46 31 ASP B C 1
ATOM 1607 O O . ASP B 1 31 ? 16.863 42.223 11.005 1.00 34.09 31 ASP B O 1
ATOM 1612 N N . ARG B 1 32 ? 16.960 40.141 10.177 1.00 33.01 32 ARG B N 1
ATOM 1613 C CA . ARG B 1 32 ? 16.573 39.538 11.443 1.00 31.15 32 ARG B CA 1
ATOM 1614 C C . ARG B 1 32 ? 17.701 39.610 12.468 1.00 30.39 32 ARG B C 1
ATOM 1615 O O . ARG B 1 32 ? 17.476 39.396 13.662 1.00 30.38 32 ARG B O 1
ATOM 1623 N N . ALA B 1 33 ? 18.907 39.933 12.002 1.00 29.37 33 ALA B N 1
ATOM 1624 C CA . ALA B 1 33 ? 20.075 40.021 12.875 1.00 27.94 33 ALA B CA 1
ATOM 1625 C C . ALA B 1 33 ? 21.238 40.769 12.221 1.00 27.95 33 ALA B C 1
ATOM 1626 O O . ALA B 1 33 ? 21.393 40.755 11.003 1.00 28.65 33 ALA B O 1
ATOM 1628 N N . GLN B 1 34 ? 22.052 41.434 13.030 1.00 28.32 34 GLN B N 1
ATOM 1629 C CA . GLN B 1 34 ? 23.206 42.133 12.486 1.00 29.77 34 GLN B CA 1
ATOM 1630 C C . GLN B 1 34 ? 24.298 41.073 12.367 1.00 30.38 34 GLN B C 1
ATOM 1631 O O . GLN B 1 34 ? 24.827 40.609 13.381 1.00 32.40 34 GLN B O 1
ATOM 1633 N N . VAL B 1 35 ? 24.618 40.663 11.143 1.00 30.02 35 VAL B N 1
ATOM 1634 C CA . VAL B 1 35 ? 25.654 39.651 10.959 1.00 30.84 35 VAL B CA 1
ATOM 1635 C C . VAL B 1 35 ? 27.023 40.280 10.777 1.00 32.14 35 VAL B C 1
ATOM 1636 O O . VAL B 1 35 ? 27.198 41.221 10.009 1.00 33.63 35 VAL B O 1
ATOM 1640 N N . SER B 1 36 ? 27.996 39.740 11.491 1.00 33.00 36 SER B N 1
ATOM 1641 C CA . SER B 1 36 ? 29.354 40.247 11.450 1.00 31.99 36 SER B CA 1
ATOM 1642 C C . SER B 1 36 ? 30.304 39.091 11.135 1.00 31.83 36 SER B C 1
ATOM 1643 O O . SER B 1 36 ? 29.943 37.925 11.282 1.00 31.95 36 SER B O 1
ATOM 1646 N N . TYR B 1 37 ? 31.508 39.405 10.680 1.00 30.62 37 TYR B N 1
ATOM 1647 C CA . TYR B 1 37 ? 32.478 38.362 10.388 1.00 30.22 37 TYR B CA 1
ATOM 1648 C C . TYR B 1 37 ? 33.729 38.518 11.262 1.00 30.69 37 TYR B C 1
ATOM 1649 O O . TYR B 1 37 ? 34.276 39.616 11.422 1.00 32.12 37 TYR B O 1
ATOM 1658 N N . LEU B 1 38 ? 34.183 37.418 11.840 1.00 29.65 38 LEU B N 1
ATOM 1659 C CA . LEU B 1 38 ? 35.353 37.492 12.687 1.00 29.45 38 LEU B CA 1
ATOM 1660 C C . LEU B 1 38 ? 36.644 37.399 11.905 1.00 31.03 38 LEU B C 1
ATOM 1661 O O . LEU B 1 38 ? 36.832 36.489 11.090 1.00 29.95 38 LEU B O 1
ATOM 1666 N N . SER B 1 39 ? 37.528 38.356 12.163 1.00 33.59 39 SER B N 1
ATOM 1667 C CA . SER B 1 39 ? 38.852 38.393 11.548 1.00 35.91 39 SER B CA 1
ATOM 1668 C C . SER B 1 39 ? 39.792 37.809 12.596 1.00 36.41 39 SER B C 1
ATOM 1669 O O . SER B 1 39 ? 39.792 38.252 13.750 1.00 37.44 39 SER B O 1
ATOM 1672 N N . TYR B 1 40 ? 40.587 36.817 12.213 1.00 36.76 40 TYR B N 1
ATOM 1673 C CA . TYR B 1 40 ? 41.497 36.207 13.172 1.00 37.95 40 TYR B CA 1
ATOM 1674 C C . TYR B 1 40 ? 42.769 35.640 12.543 1.00 39.25 40 TYR B C 1
ATOM 1675 O O . TYR B 1 40 ? 43.340 34.666 13.045 1.00 39.74 40 TYR B O 1
ATOM 1684 N N . ASP B 1 41 ? 43.226 36.258 11.461 1.00 40.86 41 ASP B N 1
ATOM 1685 C CA . ASP B 1 41 ? 44.418 35.775 10.787 1.00 43.42 41 ASP B CA 1
ATOM 1686 C C . ASP B 1 41 ? 45.746 36.129 11.480 1.00 43.49 41 ASP B C 1
ATOM 1687 O O . ASP B 1 41 ? 46.785 35.546 11.167 1.00 42.89 41 ASP B O 1
ATOM 1692 N N . ARG B 1 42 ? 45.704 37.053 12.438 1.00 43.68 42 ARG B N 1
ATOM 1693 C CA . ARG B 1 42 ? 46.910 37.457 13.164 1.00 45.01 42 ARG B CA 1
ATOM 1694 C C . ARG B 1 42 ? 46.909 36.937 14.611 1.00 43.66 42 ARG B C 1
ATOM 1695 O O . ARG B 1 42 ? 47.683 37.405 15.457 1.00 43.79 42 ARG B O 1
ATOM 1703 N N . VAL B 1 43 ? 46.028 35.980 14.890 1.00 40.71 43 VAL B N 1
ATOM 1704 C CA . VAL B 1 43 ? 45.941 35.369 16.212 1.00 37.51 43 VAL B CA 1
ATOM 1705 C C . VAL B 1 43 ? 47.127 34.409 16.391 1.00 36.30 43 VAL B C 1
ATOM 1706 O O . VAL B 1 43 ? 47.288 33.452 15.635 1.00 36.39 43 VAL B O 1
ATOM 1710 N N . PRO B 1 44 ? 47.975 34.657 17.399 1.00 34.30 44 PRO B N 1
ATOM 1711 C CA . PRO B 1 44 ? 49.146 33.816 17.662 1.00 32.29 44 PRO B CA 1
ATOM 1712 C C . PRO B 1 44 ? 48.876 32.365 18.000 1.00 30.25 44 PRO B C 1
ATOM 1713 O O . PRO B 1 44 ? 47.793 32.003 18.445 1.00 29.17 44 PRO B O 1
ATOM 1717 N N . PHE B 1 45 ? 49.885 31.540 17.759 1.00 29.20 45 PHE B N 1
ATOM 1718 C CA . PHE B 1 45 ? 49.838 30.115 18.052 1.00 29.85 45 PHE B CA 1
ATOM 1719 C C . PHE B 1 45 ? 49.642 30.003 19.568 1.00 30.53 45 PHE B C 1
ATOM 1720 O O . PHE B 1 45 ? 50.334 30.687 20.330 1.00 31.44 45 PHE B O 1
ATOM 1728 N N . PHE B 1 46 ? 48.708 29.164 20.014 1.00 30.72 46 PHE B N 1
ATOM 1729 C CA . PHE B 1 46 ? 48.470 29.015 21.455 1.00 31.96 46 PHE B CA 1
ATOM 1730 C C . PHE B 1 46 ? 49.755 28.568 22.161 1.00 34.12 46 PHE B C 1
ATOM 1731 O O . PHE B 1 46 ? 50.316 27.508 21.860 1.00 34.14 46 PHE B O 1
ATOM 1739 N N . ASN B 1 47 ? 50.192 29.357 23.133 1.00 36.79 47 ASN B N 1
ATOM 1740 C CA . ASN B 1 47 ? 51.452 29.077 23.815 1.00 42.38 47 ASN B CA 1
ATOM 1741 C C . ASN B 1 47 ? 51.474 28.849 25.339 1.00 44.06 47 ASN B C 1
ATOM 1742 O O . ASN B 1 47 ? 52.562 28.778 25.929 1.00 45.23 47 ASN B O 1
ATOM 1747 N N . GLN B 1 48 ? 50.303 28.723 25.964 1.00 45.07 48 GLN B N 1
ATOM 1748 C CA . GLN B 1 48 ? 50.198 28.529 27.419 1.00 45.89 48 GLN B CA 1
ATOM 1749 C C . GLN B 1 48 ? 50.741 29.735 28.184 1.00 46.03 48 GLN B C 1
ATOM 1750 O O . GLN B 1 48 ? 51.103 29.615 29.352 1.00 46.33 48 GLN B O 1
ATOM 1756 N N . ASP B 1 49 ? 50.784 30.890 27.521 1.00 46.71 49 ASP B N 1
ATOM 1757 C CA . ASP B 1 49 ? 51.295 32.133 28.106 1.00 47.68 49 ASP B CA 1
ATOM 1758 C C . ASP B 1 49 ? 50.171 33.166 28.314 1.00 46.98 49 ASP B C 1
ATOM 1759 O O . ASP B 1 49 ? 49.444 33.499 27.377 1.00 47.23 49 ASP B O 1
ATOM 1764 N N . LEU B 1 50 ? 50.043 33.692 29.530 1.00 45.39 50 LEU B N 1
ATOM 1765 C CA . LEU B 1 50 ? 48.973 34.641 29.820 1.00 44.52 50 LEU B CA 1
ATOM 1766 C C . LEU B 1 50 ? 49.175 36.075 29.309 1.00 44.10 50 LEU B C 1
A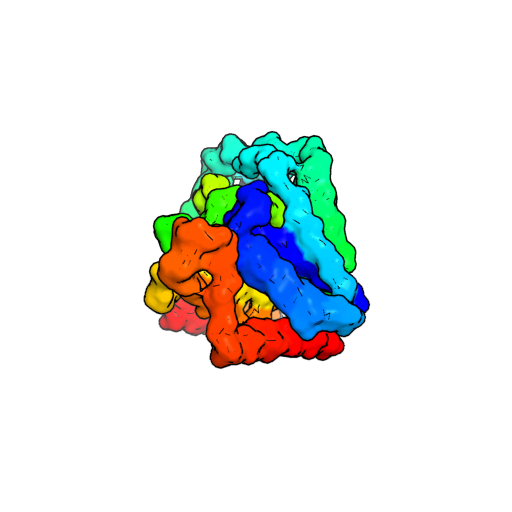TOM 1767 O O . LEU B 1 50 ? 48.226 36.853 29.258 1.00 44.56 50 LEU B O 1
ATOM 1772 N N . GLU B 1 51 ? 50.396 36.437 28.933 1.00 43.63 51 GLU B N 1
ATOM 1773 C CA . GLU B 1 51 ? 50.631 37.774 28.385 1.00 44.77 51 GLU B CA 1
ATOM 1774 C C . GLU B 1 51 ? 50.032 37.801 26.969 1.00 44.81 51 GLU B C 1
ATOM 1775 O O . GLU B 1 51 ? 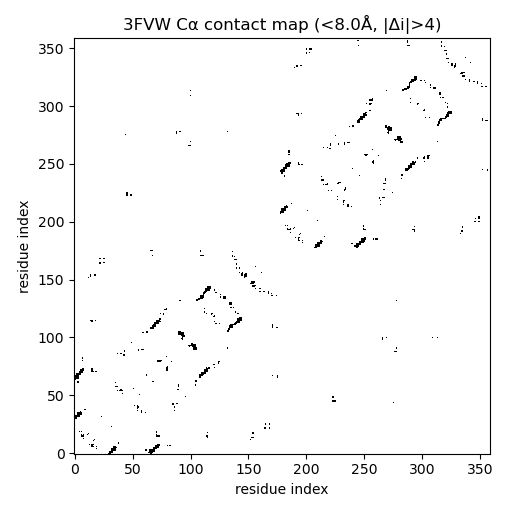49.291 38.718 26.610 1.00 43.41 51 GLU B O 1
ATOM 1777 N N . THR B 1 52 ? 50.363 36.781 26.174 1.00 45.87 52 THR B N 1
ATOM 1778 C CA . THR B 1 52 ? 49.864 36.648 24.803 1.00 46.37 52 THR B CA 1
ATOM 1779 C C . THR B 1 52 ? 48.337 36.685 24.821 1.00 46.89 52 THR B C 1
ATOM 1780 O O . THR B 1 52 ? 47.698 36.857 23.785 1.00 47.02 52 THR B O 1
ATOM 1782 N N . SER B 1 53 ? 47.774 36.520 26.016 1.00 47.97 53 SER B N 1
ATOM 1783 C CA . SER B 1 53 ? 46.330 36.536 26.251 1.00 48.66 53 SER B CA 1
ATOM 1784 C C . SER B 1 53 ? 45.737 37.884 25.878 1.00 48.17 53 SER B C 1
ATOM 1785 O O . SER B 1 53 ? 44.667 37.956 25.269 1.00 49.10 53 SER B O 1
ATOM 1788 N N . VAL B 1 54 ? 46.432 38.949 26.278 1.00 46.96 54 VAL B N 1
ATOM 1789 C CA . VAL B 1 54 ? 45.981 40.307 26.011 1.00 46.12 54 VAL B CA 1
ATOM 1790 C C . VAL B 1 54 ? 46.424 40.815 24.654 1.00 45.44 54 VAL B C 1
ATOM 1791 O O . VAL B 1 54 ? 46.229 41.984 24.319 1.00 46.38 54 VAL B O 1
ATOM 1795 N N . HIS B 1 55 ? 47.032 39.932 23.875 1.00 43.91 55 HIS B N 1
ATOM 1796 C CA . HIS B 1 55 ? 47.448 40.303 22.543 1.00 42.43 55 HIS B CA 1
ATOM 1797 C C . HIS B 1 55 ? 46.186 40.883 21.921 1.00 41.95 55 HIS B C 1
ATOM 1798 O O . HIS B 1 55 ? 45.096 40.351 22.111 1.00 41.97 55 HIS B O 1
ATOM 1805 N N . PRO B 1 56 ? 46.319 41.989 21.181 1.00 41.70 56 PRO B N 1
ATOM 1806 C CA . PRO B 1 56 ? 45.220 42.689 20.510 1.00 41.19 56 PRO B CA 1
ATOM 1807 C C . PRO B 1 56 ? 44.253 41.836 19.697 1.00 40.73 56 PRO B C 1
ATOM 1808 O O . PRO B 1 56 ? 43.041 41.967 19.834 1.00 39.87 56 PRO B O 1
ATOM 1812 N N . GLU B 1 57 ? 44.773 40.962 18.847 1.00 41.45 57 GLU B N 1
ATOM 1813 C CA . GLU B 1 57 ? 43.885 40.157 18.036 1.00 41.69 57 GLU B CA 1
ATOM 1814 C C . GLU B 1 57 ? 43.102 39.159 18.893 1.00 40.47 57 GLU B C 1
ATOM 1815 O O . GLU B 1 57 ? 41.985 38.777 18.540 1.00 41.50 57 GLU B O 1
ATOM 1821 N N . VAL B 1 58 ? 43.676 38.759 20.025 1.00 37.61 58 VAL B N 1
ATOM 1822 C CA . VAL B 1 58 ? 43.014 37.815 20.922 1.00 34.61 58 VAL B CA 1
ATOM 1823 C C . VAL B 1 58 ? 41.955 38.517 21.773 1.00 34.02 58 VAL B C 1
ATOM 1824 O O . VAL B 1 58 ? 40.854 37.992 21.966 1.00 34.47 58 VAL B O 1
ATOM 1828 N N . ALA B 1 59 ? 42.280 39.698 22.288 1.00 32.67 59 ALA B N 1
ATOM 1829 C CA . ALA B 1 59 ? 41.324 40.450 23.092 1.00 32.22 59 ALA B CA 1
ATOM 1830 C C . ALA B 1 59 ? 40.129 40.849 22.210 1.00 32.84 59 ALA B C 1
ATOM 1831 O O . ALA B 1 59 ? 38.981 40.810 22.645 1.00 32.13 59 ALA B O 1
ATOM 1833 N N . HIS B 1 60 ? 40.417 41.216 20.962 1.00 34.06 60 HIS B N 1
ATOM 1834 C CA . HIS B 1 60 ? 39.408 41.613 19.974 1.00 35.44 60 HIS B CA 1
ATOM 1835 C C . HIS B 1 60 ? 38.369 40.523 19.703 1.00 34.60 60 HIS B C 1
ATOM 1836 O O . HIS B 1 60 ? 37.163 40.781 19.769 1.00 34.76 60 HIS B O 1
ATOM 1843 N N . ALA B 1 61 ? 38.842 39.318 19.379 1.00 32.46 61 ALA B N 1
ATOM 1844 C CA . ALA B 1 61 ? 37.965 38.183 19.102 1.00 30.59 61 ALA B CA 1
ATOM 1845 C C . ALA B 1 61 ? 37.086 37.877 20.319 1.00 30.91 61 ALA B C 1
ATOM 1846 O O . ALA B 1 61 ? 35.913 37.538 20.185 1.00 28.82 61 ALA B O 1
ATOM 1848 N N . ARG B 1 62 ? 37.669 38.013 21.506 1.00 32.16 62 ARG B N 1
ATOM 1849 C CA . ARG B 1 62 ? 36.973 37.764 22.758 1.00 34.00 62 ARG B CA 1
ATOM 1850 C C . ARG B 1 62 ? 35.831 38.758 22.963 1.00 33.94 62 ARG B C 1
ATOM 1851 O O . ARG B 1 62 ? 34.734 38.372 23.360 1.00 33.55 62 ARG B O 1
ATOM 1859 N N . GLU B 1 63 ? 36.088 40.033 22.682 1.00 34.84 63 GLU B N 1
ATOM 1860 C CA . GLU B 1 63 ? 35.075 41.075 22.822 1.00 35.99 63 GLU B CA 1
ATOM 1861 C C . GLU B 1 63 ? 33.966 40.879 21.810 1.00 35.68 63 GLU B C 1
ATOM 1862 O O . GLU B 1 63 ? 32.802 41.117 22.106 1.00 34.82 63 GLU B O 1
ATOM 1868 N N . GLU B 1 64 ? 34.341 40.462 20.605 1.00 36.19 64 GLU B N 1
ATOM 1869 C CA . GLU B 1 64 ? 33.376 40.214 19.540 1.00 38.03 64 GLU B CA 1
ATOM 1870 C C . GLU B 1 64 ? 32.437 39.059 19.893 1.00 39.29 64 GLU B C 1
ATOM 1871 O O . GLU B 1 64 ? 31.233 39.127 19.628 1.00 40.38 64 GLU B O 1
ATOM 1877 N N . VAL B 1 65 ? 32.988 37.994 20.475 1.00 38.94 65 VAL B N 1
ATOM 1878 C CA . VAL B 1 65 ? 32.198 36.824 20.869 1.00 37.88 65 VAL B CA 1
ATOM 1879 C C . VAL B 1 65 ? 31.275 37.199 22.016 1.00 39.56 65 VAL B C 1
ATOM 1880 O O . VAL B 1 65 ? 30.124 36.762 22.085 1.00 38.67 65 VAL B O 1
ATOM 1884 N N . GLN B 1 66 ? 31.800 38.022 22.913 1.00 41.07 66 GLN B N 1
ATOM 1885 C CA . GLN B 1 66 ? 31.056 38.495 24.065 1.00 43.09 66 GLN B CA 1
ATOM 1886 C C . GLN B 1 66 ? 29.891 39.376 23.616 1.00 44.01 66 GLN B C 1
ATOM 1887 O O . GLN B 1 66 ? 28.825 39.363 24.230 1.00 44.76 66 GLN B O 1
ATOM 1893 N N . GLU B 1 67 ? 30.100 40.133 22.538 1.00 44.73 67 GLU B N 1
ATOM 1894 C CA . GLU B 1 67 ? 29.076 41.025 21.989 1.00 45.01 67 GLU B CA 1
ATOM 1895 C C . GLU B 1 67 ? 27.975 40.263 21.263 1.00 42.91 67 GLU B C 1
ATOM 1896 O O . GLU B 1 67 ? 26.804 40.631 21.340 1.00 43.71 67 GLU B O 1
ATOM 1902 N N . ALA B 1 68 ? 28.362 39.206 20.553 1.00 40.48 68 ALA B N 1
ATOM 1903 C CA . ALA B 1 68 ? 27.426 38.392 19.783 1.00 38.28 68 ALA B CA 1
ATOM 1904 C C . ALA B 1 68 ? 26.382 37.675 20.624 1.00 37.02 68 ALA B C 1
ATOM 1905 O O . ALA B 1 68 ? 26.574 37.431 21.808 1.00 37.04 68 ALA B O 1
ATOM 1907 N N . ASP B 1 69 ? 25.265 37.342 19.996 1.00 35.97 69 ASP B N 1
ATOM 1908 C CA . ASP B 1 69 ? 24.194 36.638 20.676 1.00 35.66 69 ASP B CA 1
ATOM 1909 C C . ASP B 1 69 ? 24.334 35.163 20.338 1.00 35.55 69 ASP B C 1
ATOM 1910 O O . ASP B 1 69 ? 24.000 34.284 21.132 1.00 37.32 69 ASP B O 1
ATOM 1915 N N . ALA B 1 70 ? 24.839 34.896 19.143 1.00 34.66 70 ALA B N 1
ATOM 1916 C CA . ALA B 1 70 ? 25.058 33.531 18.699 1.00 32.60 70 ALA B CA 1
ATOM 1917 C C . ALA B 1 70 ? 26.230 33.569 17.755 1.00 31.88 70 ALA B C 1
ATOM 1918 O O . ALA B 1 70 ? 26.639 34.634 17.288 1.00 31.39 70 ALA B O 1
ATOM 1920 N N . ILE B 1 71 ? 26.773 32.395 17.485 1.00 32.30 71 ILE B N 1
ATOM 1921 C CA . ILE B 1 71 ? 27.897 32.275 16.582 1.00 31.39 71 ILE B CA 1
ATOM 1922 C C . ILE B 1 71 ? 27.597 31.227 15.535 1.00 30.54 71 ILE B C 1
ATOM 1923 O O . ILE B 1 71 ? 26.994 30.193 15.831 1.00 30.23 71 ILE B O 1
ATOM 1928 N N . TRP B 1 72 ? 27.995 31.512 14.303 1.00 29.92 72 TRP B N 1
ATOM 1929 C CA . TRP B 1 72 ? 27.780 30.569 13.224 1.00 29.16 72 TRP B CA 1
ATOM 1930 C C . TRP B 1 72 ? 29.088 30.257 12.517 1.00 28.83 72 TRP B C 1
ATOM 1931 O O . TRP B 1 72 ? 29.702 31.123 11.885 1.00 31.05 72 TRP B O 1
ATOM 1942 N N . ILE B 1 73 ? 29.517 29.011 12.620 1.00 28.18 73 ILE B N 1
ATOM 1943 C CA . ILE B 1 73 ? 30.759 28.613 11.985 1.00 28.25 73 ILE B CA 1
ATOM 1944 C C . ILE B 1 73 ? 30.512 27.967 10.633 1.00 27.79 73 ILE B C 1
ATOM 1945 O O . ILE B 1 73 ? 29.659 27.080 10.506 1.00 28.59 73 ILE B O 1
ATOM 1950 N N . PHE B 1 74 ? 31.245 28.443 9.629 1.00 26.98 74 PHE B N 1
ATOM 1951 C CA . PHE B 1 74 ? 31.189 27.908 8.272 1.00 27.01 74 PHE B CA 1
ATOM 1952 C C . PHE B 1 74 ? 32.602 27.436 8.064 1.00 28.18 74 PHE B C 1
ATOM 1953 O O . PHE B 1 74 ? 33.519 28.237 7.893 1.00 28.72 74 PHE B O 1
ATOM 1961 N N . SER B 1 75 ? 32.794 26.130 8.076 1.00 29.48 75 SER B N 1
ATOM 1962 C CA . SER B 1 75 ? 34.146 25.644 7.971 1.00 31.52 75 SER B CA 1
ATOM 1963 C C . SER B 1 75 ? 34.367 24.379 7.180 1.00 31.12 75 SER B C 1
ATOM 1964 O O . SER B 1 75 ? 33.483 23.539 7.057 1.00 31.90 75 SER B O 1
ATOM 1967 N N . PRO B 1 76 ? 35.563 24.251 6.602 1.00 31.05 76 PRO B N 1
ATOM 1968 C CA . PRO B 1 76 ? 35.912 23.068 5.826 1.00 32.36 76 PRO B CA 1
ATOM 1969 C C . PRO B 1 76 ? 36.337 21.990 6.825 1.00 35.20 76 PRO B C 1
ATOM 1970 O O . PRO B 1 76 ? 36.176 22.153 8.037 1.00 33.63 76 PRO B O 1
ATOM 1974 N N . VAL B 1 77 ? 36.881 20.892 6.320 1.00 38.89 77 VAL B N 1
ATOM 1975 C CA . VAL B 1 77 ? 37.343 19.813 7.179 1.00 42.21 77 VAL B CA 1
ATOM 1976 C C . VAL B 1 77 ? 38.664 19.251 6.624 1.00 44.65 77 VAL B C 1
ATOM 1977 O O . VAL B 1 77 ? 38.732 18.774 5.488 1.00 44.92 77 VAL B O 1
ATOM 1981 N N . TYR B 1 78 ? 39.721 19.351 7.426 1.00 47.14 78 TYR B N 1
ATOM 1982 C CA . TYR B 1 78 ? 41.031 18.849 7.034 1.00 48.55 78 TYR B CA 1
ATOM 1983 C C . TYR B 1 78 ? 41.107 17.400 7.495 1.00 48.59 78 TYR B C 1
ATOM 1984 O O . TYR B 1 78 ? 41.243 17.133 8.688 1.00 48.54 78 TYR B O 1
ATOM 1993 N N . ASN B 1 79 ? 41.007 16.469 6.554 1.00 49.26 79 ASN B N 1
ATOM 1994 C CA . ASN B 1 79 ? 41.070 15.047 6.881 1.00 50.14 79 ASN B CA 1
ATOM 1995 C C . ASN B 1 79 ? 40.131 14.702 8.046 1.00 48.16 79 ASN B C 1
ATOM 1996 O O . ASN B 1 79 ? 40.537 14.101 9.039 1.00 46.58 79 ASN B O 1
ATOM 2001 N N . TYR B 1 80 ? 38.874 15.109 7.908 1.00 47.11 80 TYR B N 1
ATOM 2002 C CA . TYR B 1 80 ? 37.828 14.852 8.903 1.00 46.73 80 TYR B CA 1
ATOM 2003 C C . TYR B 1 80 ? 38.028 15.469 10.285 1.00 43.49 80 TYR B C 1
ATOM 2004 O O . TYR B 1 80 ? 37.487 14.970 11.270 1.00 43.14 80 TYR B O 1
ATOM 2013 N N . ALA B 1 81 ? 38.784 16.560 10.357 1.00 39.76 81 ALA B N 1
ATOM 2014 C CA . ALA B 1 81 ? 39.018 17.228 11.633 1.00 36.86 81 ALA B CA 1
ATOM 2015 C C . ALA B 1 81 ? 38.921 18.748 11.506 1.00 34.20 81 ALA B C 1
ATOM 2016 O O . ALA B 1 81 ? 39.096 19.305 10.427 1.00 33.53 81 ALA B O 1
ATOM 2018 N N . ILE B 1 82 ? 38.635 19.401 12.627 1.00 31.86 82 ILE B N 1
ATOM 2019 C CA . ILE B 1 82 ? 38.517 20.852 12.701 1.00 30.52 82 ILE B CA 1
ATOM 2020 C C . ILE B 1 82 ? 39.789 21.521 12.199 1.00 30.63 82 ILE B C 1
ATOM 2021 O O . ILE B 1 82 ? 40.886 21.160 12.621 1.00 33.29 82 ILE B O 1
ATOM 2026 N N . PRO B 1 83 ? 39.663 22.516 11.300 1.00 29.84 83 PRO B N 1
ATOM 2027 C CA . PRO B 1 83 ? 40.843 23.219 10.768 1.00 28.73 83 PRO B CA 1
ATOM 2028 C C . PRO B 1 83 ? 41.762 23.755 11.881 1.00 27.76 83 PRO B C 1
ATOM 2029 O O . PRO B 1 83 ? 41.289 24.291 12.891 1.00 26.87 83 PRO B O 1
ATOM 2033 N N . GLY B 1 84 ? 43.070 23.600 11.688 1.00 27.53 84 GLY B N 1
ATOM 2034 C CA . GLY B 1 84 ? 44.033 24.060 12.673 1.00 27.11 84 GLY B CA 1
ATOM 2035 C C . GLY B 1 84 ? 43.790 25.468 13.179 1.00 28.30 84 GLY B C 1
ATOM 2036 O O . GLY B 1 84 ? 43.750 25.698 14.389 1.00 29.57 84 GLY B O 1
ATOM 2037 N N . PRO B 1 85 ? 43.628 26.445 12.277 1.00 29.07 85 PRO B N 1
ATOM 2038 C CA . PRO B 1 85 ? 43.388 27.845 12.661 1.00 29.53 85 PRO B CA 1
ATOM 2039 C C . PRO B 1 85 ? 42.132 28.089 13.527 1.00 29.40 85 PRO B C 1
ATOM 2040 O O . PRO B 1 85 ? 42.129 28.960 14.412 1.00 29.43 85 PRO B O 1
ATOM 2044 N N . VAL B 1 86 ? 41.067 27.332 13.266 1.00 27.50 86 VAL B N 1
ATOM 2045 C CA . VAL B 1 86 ? 39.836 27.476 14.031 1.00 25.76 86 VAL B CA 1
ATOM 2046 C C . VAL B 1 86 ? 40.018 26.856 15.408 1.00 23.85 86 VAL B C 1
ATOM 2047 O O . VAL B 1 86 ? 39.583 27.413 16.404 1.00 22.23 86 VAL B O 1
ATOM 2051 N N . LYS B 1 87 ? 40.676 25.701 15.463 1.00 23.69 87 LYS B N 1
ATOM 2052 C CA . LYS B 1 87 ? 40.920 25.034 16.735 1.00 23.19 87 LYS B CA 1
ATOM 2053 C C . LYS B 1 87 ? 41.864 25.876 17.592 1.00 22.43 87 LYS B C 1
ATOM 2054 O O . LYS B 1 87 ? 41.684 25.984 18.799 1.00 24.46 87 LYS B O 1
ATOM 2060 N N . ASN B 1 88 ? 42.874 26.475 16.978 1.00 22.58 88 ASN B N 1
ATOM 2061 C CA . ASN B 1 88 ? 43.776 27.329 17.738 1.00 23.31 88 ASN B CA 1
ATOM 2062 C C . ASN B 1 88 ? 42.956 28.500 18.297 1.00 23.63 88 ASN B C 1
ATOM 2063 O O . ASN B 1 88 ? 43.132 28.921 19.431 1.00 24.90 88 ASN B O 1
ATOM 2068 N N . LEU B 1 89 ? 42.053 29.023 17.481 1.00 24.66 89 LEU B N 1
ATOM 2069 C CA . LEU B 1 89 ? 41.203 30.133 17.896 1.00 25.27 89 LEU B CA 1
ATOM 2070 C C . LEU B 1 89 ? 40.388 29.749 19.133 1.00 25.71 89 LEU B C 1
ATOM 2071 O O . LEU B 1 89 ? 40.270 30.534 20.074 1.00 25.84 89 LEU B O 1
ATOM 2076 N N . LEU B 1 90 ? 39.819 28.542 19.124 1.00 26.25 90 LEU B N 1
ATOM 2077 C CA . LEU B 1 90 ? 39.006 28.069 20.242 1.00 25.42 90 LEU B CA 1
ATOM 2078 C C . LEU B 1 90 ? 39.825 27.785 21.502 1.00 25.44 90 LEU B C 1
ATOM 2079 O O . LEU B 1 90 ? 39.297 27.840 22.613 1.00 26.65 90 LEU B O 1
ATOM 2084 N N . ASP B 1 91 ? 41.109 27.476 21.335 1.00 24.65 91 ASP B N 1
ATOM 2085 C CA . ASP B 1 91 ? 41.973 27.231 22.487 1.00 22.87 91 ASP B CA 1
ATOM 2086 C C . ASP B 1 91 ? 42.047 28.518 23.316 1.00 21.80 91 ASP B C 1
ATOM 2087 O O . ASP B 1 91 ? 41.972 28.486 24.539 1.00 24.50 91 ASP B O 1
ATOM 2092 N N . TRP B 1 92 ? 42.181 29.650 22.636 1.00 21.59 92 TRP B N 1
ATOM 2093 C CA . TRP B 1 92 ? 42.254 30.951 23.285 1.00 20.56 92 TRP B CA 1
ATOM 2094 C C . TRP B 1 92 ? 40.926 31.396 23.881 1.00 21.37 92 TRP B C 1
ATOM 2095 O O . TRP B 1 92 ? 40.865 31.816 25.026 1.00 22.15 92 TRP B O 1
ATOM 2106 N N . LEU B 1 93 ? 39.862 31.328 23.095 1.00 22.71 93 LEU B N 1
ATOM 2107 C CA . LEU B 1 93 ? 38.551 31.759 23.573 1.00 25.23 93 LEU B CA 1
ATOM 2108 C C . LEU B 1 93 ? 37.984 30.870 24.662 1.00 25.48 93 LEU B C 1
ATOM 2109 O O . LEU B 1 93 ? 37.094 31.286 25.397 1.00 26.06 93 LEU B O 1
ATOM 2114 N N . SER B 1 94 ? 38.488 29.645 24.760 1.00 25.39 94 SER B N 1
ATOM 2115 C CA . SER B 1 94 ? 38.008 28.729 25.776 1.00 26.06 94 SER B CA 1
ATOM 2116 C C . SER B 1 94 ? 38.686 28.969 27.121 1.00 26.29 94 SER B C 1
ATOM 2117 O O . SER B 1 94 ? 38.298 28.371 28.118 1.00 26.87 94 SER B O 1
ATOM 2120 N N . ARG B 1 95 ? 39.689 29.849 27.156 1.00 27.56 95 ARG B N 1
ATOM 2121 C CA . ARG B 1 95 ? 40.369 30.170 28.418 1.00 27.75 95 ARG B CA 1
ATOM 2122 C C . ARG B 1 95 ? 39.378 30.938 29.292 1.00 29.06 95 ARG B C 1
ATOM 2123 O O . ARG B 1 95 ? 38.563 31.717 28.782 1.00 28.28 95 ARG B O 1
ATOM 2131 N N . SER B 1 96 ? 39.451 30.733 30.604 1.00 30.06 96 SER B N 1
ATOM 2132 C CA . SER B 1 96 ? 38.542 31.417 31.509 1.00 31.82 96 SER B CA 1
ATOM 2133 C C . SER B 1 96 ? 38.828 32.913 31.504 1.00 34.06 96 SER B C 1
ATOM 2134 O O . SER B 1 96 ? 39.981 33.326 31.387 1.00 34.80 96 SER B O 1
ATOM 2137 N N . LEU B 1 97 ? 37.767 33.710 31.623 1.00 35.87 97 LEU B N 1
ATOM 2138 C CA . LEU B 1 97 ? 37.864 35.166 31.637 1.00 36.68 97 LEU B CA 1
ATOM 2139 C C . LEU B 1 97 ? 38.628 35.677 32.841 1.00 37.21 97 LEU B C 1
ATOM 2140 O O . LEU B 1 97 ? 39.280 36.716 32.775 1.00 37.49 97 LEU B O 1
ATOM 2145 N N . ASP B 1 98 ? 38.525 34.949 33.948 1.00 38.29 98 ASP B N 1
ATOM 2146 C CA . ASP B 1 98 ? 39.176 35.338 35.186 1.00 39.20 98 ASP B CA 1
ATOM 2147 C C . ASP B 1 98 ? 40.518 34.666 35.351 1.00 40.42 98 ASP B C 1
ATOM 2148 O O . ASP B 1 98 ? 40.605 33.545 35.853 1.00 40.44 98 ASP B O 1
ATOM 2153 N N . LEU B 1 99 ? 41.565 35.361 34.928 1.00 41.27 99 LEU B N 1
ATOM 2154 C CA . LEU B 1 99 ? 42.930 34.859 35.032 1.00 42.27 99 LEU B CA 1
ATOM 2155 C C . LEU B 1 99 ? 43.191 34.078 36.314 1.00 42.05 99 LEU B C 1
ATOM 2156 O O . LEU B 1 99 ? 43.675 32.939 36.284 1.00 40.76 99 LEU B O 1
ATOM 2161 N N . SER B 1 100 ? 42.871 34.717 37.436 1.00 42.07 100 SER B N 1
ATOM 2162 C CA . SER B 1 100 ? 43.081 34.152 38.761 1.00 43.01 100 SER B CA 1
ATOM 2163 C C . SER B 1 100 ? 42.075 33.081 39.180 1.00 42.24 100 SER B C 1
ATOM 2164 O O . SER B 1 100 ? 41.858 32.848 40.368 1.00 43.00 100 SER B O 1
ATOM 2167 N N . ASP B 1 101 ? 41.460 32.432 38.205 1.00 40.53 101 ASP B N 1
ATOM 2168 C CA . ASP B 1 101 ? 40.500 31.377 38.475 1.00 38.11 101 ASP B CA 1
ATOM 2169 C C . ASP B 1 101 ? 40.392 30.595 37.178 1.00 36.55 101 ASP B C 1
ATOM 2170 O O . ASP B 1 101 ? 39.425 30.743 36.434 1.00 36.02 101 ASP B O 1
ATOM 2175 N N . PRO B 1 102 ? 41.405 29.757 36.885 1.00 35.46 102 PRO B N 1
ATOM 2176 C CA . PRO B 1 102 ? 41.436 28.945 35.665 1.00 35.59 102 PRO B CA 1
ATOM 2177 C C . PRO B 1 102 ? 40.218 28.039 35.583 1.00 34.84 102 PRO B C 1
ATOM 2178 O O . PRO B 1 102 ? 39.923 27.441 34.550 1.00 36.18 102 PRO B O 1
ATOM 2182 N N . THR B 1 103 ? 39.508 27.969 36.696 1.00 35.00 103 THR B N 1
ATOM 2183 C CA . THR B 1 103 ? 38.316 27.156 36.834 1.00 35.16 103 THR B CA 1
ATOM 2184 C C . THR B 1 103 ? 37.055 27.922 36.419 1.00 35.12 103 THR B C 1
ATOM 2185 O O . THR B 1 103 ? 36.013 27.323 36.165 1.00 35.19 103 THR B O 1
ATOM 2189 N N . GLY B 1 104 ? 37.160 29.247 36.360 1.00 34.90 104 GLY B N 1
ATOM 2190 C CA . GLY B 1 104 ? 36.032 30.081 35.980 1.00 35.10 104 GLY B CA 1
ATOM 2191 C C . GLY B 1 104 ? 35.609 29.947 34.525 1.00 34.66 104 GLY B C 1
ATOM 2192 O O . GLY B 1 104 ? 36.304 29.320 33.728 1.00 35.38 104 GLY B O 1
ATOM 2193 N N . PRO B 1 105 ? 34.462 30.532 34.146 1.00 34.24 105 PRO B N 1
ATOM 2194 C CA . PRO B 1 105 ? 33.950 30.466 32.773 1.00 33.27 105 PRO B CA 1
ATOM 2195 C C . PRO B 1 105 ? 34.654 31.379 31.763 1.00 31.88 105 PRO B C 1
ATOM 2196 O O . PRO B 1 105 ? 35.236 32.404 32.127 1.00 31.29 105 PRO B O 1
ATOM 2200 N N . SER B 1 106 ? 34.594 30.977 30.492 1.00 31.03 106 SER B N 1
ATOM 2201 C CA . SER B 1 106 ? 35.191 31.720 29.385 1.00 30.48 106 SER B CA 1
ATOM 2202 C C . SER B 1 106 ? 34.077 32.449 28.621 1.00 31.71 106 SER B C 1
ATOM 2203 O O . SER B 1 106 ? 32.897 32.291 28.941 1.00 33.03 106 SER B O 1
ATOM 2206 N N . VAL B 1 107 ? 34.437 33.242 27.613 1.00 32.54 107 VAL B N 1
ATOM 2207 C CA . VAL B 1 107 ? 33.418 33.959 26.839 1.00 31.77 107 VAL B CA 1
ATOM 2208 C C . VAL B 1 107 ? 32.457 33.002 26.128 1.00 31.38 107 VAL B C 1
ATOM 2209 O O . VAL B 1 107 ? 31.344 33.388 25.778 1.00 30.63 107 VAL B O 1
ATOM 2213 N N . LEU B 1 108 ? 32.891 31.756 25.930 1.00 30.94 108 LEU B N 1
ATOM 2214 C CA . LEU B 1 108 ? 32.085 30.729 25.257 1.00 28.82 108 LEU B CA 1
ATOM 2215 C C . LEU B 1 108 ? 31.035 30.105 26.176 1.00 28.63 108 LEU B C 1
ATOM 2216 O O . LEU B 1 108 ? 30.242 29.259 25.745 1.00 27.80 108 LEU B O 1
ATOM 2221 N N . GLN B 1 109 ? 31.037 30.509 27.441 1.00 28.67 109 GLN B N 1
ATOM 2222 C CA . GLN B 1 109 ? 30.092 29.948 28.388 1.00 29.96 109 GLN B CA 1
ATOM 2223 C C . GLN B 1 109 ? 28.658 30.172 27.935 1.00 30.03 109 GLN B C 1
ATOM 2224 O O . GLN B 1 109 ? 28.133 31.287 27.976 1.00 28.32 109 GLN B O 1
ATOM 2230 N N . ASP B 1 110 ? 28.041 29.089 27.478 1.00 30.86 110 ASP B N 1
ATOM 2231 C CA . ASP B 1 110 ? 26.668 29.123 27.023 1.00 31.44 110 ASP B CA 1
ATOM 2232 C C . ASP B 1 110 ? 26.406 29.924 25.751 1.00 31.57 110 ASP B C 1
ATOM 2233 O O . ASP B 1 110 ? 25.277 30.364 25.524 1.00 32.27 110 ASP B O 1
ATOM 2238 N N . LYS B 1 111 ? 27.422 30.123 24.911 1.00 31.31 111 LYS B N 1
ATOM 2239 C CA . LYS B 1 111 ? 27.180 30.868 23.674 1.00 29.90 111 LYS B CA 1
ATOM 2240 C C . LYS B 1 111 ? 26.437 29.961 22.732 1.00 28.51 111 LYS B C 1
ATOM 2241 O O . LYS B 1 111 ? 26.854 28.822 22.497 1.00 27.86 111 LYS B O 1
ATOM 2247 N N . ILE B 1 112 ? 25.331 30.461 22.200 1.00 26.95 112 ILE B N 1
ATOM 2248 C CA . ILE B 1 112 ? 24.576 29.692 21.235 1.00 25.31 112 ILE B CA 1
ATOM 2249 C C . ILE B 1 112 ? 25.484 29.622 20.017 1.00 22.93 112 ILE B C 1
ATOM 2250 O O . ILE B 1 112 ? 26.098 30.629 19.634 1.00 20.97 112 ILE B O 1
ATOM 2255 N N . VAL B 1 113 ? 25.569 28.437 19.416 1.00 21.48 113 VAL B N 1
ATOM 2256 C CA . VAL B 1 113 ? 26.408 28.242 18.242 1.00 21.39 113 VAL B CA 1
ATOM 2257 C C . VAL B 1 113 ? 25.898 27.136 17.339 1.00 20.68 113 VAL B C 1
ATOM 2258 O O . VAL B 1 113 ? 25.248 26.195 17.794 1.00 22.07 113 VAL B O 1
ATOM 2262 N N . THR B 1 114 ? 26.180 27.263 16.048 1.00 21.11 114 THR B N 1
ATOM 2263 C CA . THR B 1 114 ? 25.818 26.227 15.107 1.00 22.54 114 THR B CA 1
ATOM 2264 C C . THR B 1 114 ? 26.901 26.186 14.030 1.00 22.79 114 THR B C 1
ATOM 2265 O O . THR B 1 114 ? 27.731 27.094 13.937 1.00 22.62 114 THR B O 1
ATOM 2269 N N . VAL B 1 115 ? 26.890 25.137 13.214 1.00 24.67 115 VAL B N 1
ATOM 2270 C CA . VAL B 1 115 ? 27.923 24.956 12.199 1.00 24.46 115 VAL B CA 1
ATOM 2271 C C . VAL B 1 115 ? 27.403 24.494 10.846 1.00 26.19 115 VAL B C 1
ATOM 2272 O O . VAL B 1 115 ? 26.440 23.731 10.767 1.00 26.30 115 VAL B O 1
ATOM 2276 N N . SER B 1 116 ? 28.056 24.954 9.781 1.00 27.36 116 SER B N 1
ATOM 2277 C CA . SER B 1 116 ? 27.710 24.536 8.423 1.00 29.83 116 SER B CA 1
ATOM 2278 C C . SER B 1 116 ? 29.027 24.192 7.734 1.00 31.57 116 SER B C 1
ATOM 2279 O O . SER B 1 116 ? 30.075 24.733 8.091 1.00 31.20 116 SER B O 1
ATOM 2282 N N . SER B 1 117 ? 28.994 23.283 6.766 1.00 34.17 117 SER B N 1
ATOM 2283 C CA . SER B 1 117 ? 30.236 22.900 6.096 1.00 38.57 117 SER B CA 1
ATOM 2284 C C . SER B 1 117 ? 30.170 22.568 4.620 1.00 40.23 117 SER B C 1
ATOM 2285 O O . SER B 1 117 ? 29.284 21.836 4.169 1.00 40.61 117 SER B O 1
ATOM 2288 N N . VAL B 1 118 ? 31.125 23.111 3.872 1.00 41.77 118 VAL B N 1
ATOM 2289 C CA . VAL B 1 118 ? 31.225 22.820 2.455 1.00 43.74 118 VAL B CA 1
ATOM 2290 C C . VAL B 1 118 ? 32.338 21.777 2.376 1.00 46.86 118 VAL B C 1
ATOM 2291 O O . VAL B 1 118 ? 33.516 22.094 2.561 1.00 47.24 118 VAL B O 1
ATOM 2295 N N . ALA B 1 119 ? 31.952 20.526 2.144 1.00 50.06 119 ALA B N 1
ATOM 2296 C CA . ALA B 1 119 ? 32.911 19.433 2.037 1.00 54.00 119 ALA B CA 1
ATOM 2297 C C . ALA B 1 119 ? 32.190 18.158 1.609 1.00 56.94 119 ALA B C 1
ATOM 2298 O O . ALA B 1 119 ? 31.051 17.915 2.011 1.00 57.96 119 ALA B O 1
ATOM 2300 N N . ASN B 1 120 ? 32.854 17.350 0.786 1.00 59.91 120 ASN B N 1
ATOM 2301 C CA . ASN B 1 120 ? 32.269 16.098 0.304 1.00 63.42 120 ASN B CA 1
ATOM 2302 C C . ASN B 1 120 ? 32.902 14.895 1.019 1.00 65.05 120 ASN B C 1
ATOM 2303 O O . ASN B 1 120 ? 33.859 14.304 0.521 1.00 67.06 120 ASN B O 1
ATOM 2308 N N . GLY B 1 121 ? 32.370 14.534 2.183 1.00 66.22 121 GLY B N 1
ATOM 2309 C CA . GLY B 1 121 ? 32.922 13.416 2.927 1.00 66.91 121 GLY B CA 1
ATOM 2310 C C . GLY B 1 121 ? 31.969 12.246 2.962 1.00 67.27 121 GLY B C 1
ATOM 2311 O O . GLY B 1 121 ? 30.914 12.291 2.329 1.00 67.29 121 GLY B O 1
ATOM 2312 N N . ALA B 1 122 ? 32.338 11.203 3.699 1.00 68.02 122 ALA B N 1
ATOM 2313 C CA . ALA B 1 122 ? 31.504 10.013 3.811 1.00 68.69 122 ALA B CA 1
ATOM 2314 C C . ALA B 1 122 ? 30.096 10.343 4.317 1.00 68.98 122 ALA B C 1
ATOM 2315 O O . ALA B 1 122 ? 29.115 10.157 3.588 1.00 70.94 122 ALA B O 1
ATOM 2317 N N . SER B 1 123 ? 29.989 10.840 5.549 1.00 67.70 123 SER B N 1
ATOM 2318 C CA . SER B 1 123 ? 28.677 11.160 6.103 1.00 66.02 123 SER B CA 1
ATOM 2319 C C . SER B 1 123 ? 28.614 12.410 6.969 1.00 65.81 123 SER B C 1
ATOM 2320 O O . SER B 1 123 ? 29.608 12.818 7.574 1.00 65.46 123 SER B O 1
ATOM 2323 N N . PRO B 1 124 ? 27.431 13.052 7.011 1.00 65.62 124 PRO B N 1
ATOM 2324 C CA . PRO B 1 124 ? 27.212 14.260 7.813 1.00 64.99 124 PRO B CA 1
ATOM 2325 C C . PRO B 1 124 ? 27.740 14.012 9.227 1.00 63.71 124 PRO B C 1
ATOM 2326 O O . PRO B 1 124 ? 28.420 14.859 9.814 1.00 63.50 124 PRO B O 1
ATOM 2330 N N . GLU B 1 125 ? 27.436 12.830 9.752 1.00 61.83 125 GLU B N 1
ATOM 2331 C CA . GLU B 1 125 ? 27.897 12.439 11.071 1.00 60.05 125 GLU B CA 1
ATOM 2332 C C . GLU B 1 125 ? 29.420 12.621 11.147 1.00 59.09 125 GLU B C 1
ATOM 2333 O O . GLU B 1 125 ? 29.911 13.414 11.950 1.00 59.67 125 GLU B O 1
ATOM 2335 N N . GLU B 1 126 ? 30.161 11.903 10.298 1.00 57.55 126 GLU B N 1
ATOM 2336 C CA . GLU B 1 126 ? 31.630 11.978 10.280 1.00 54.61 126 GLU B CA 1
ATOM 2337 C C . GLU B 1 126 ? 32.166 13.369 9.940 1.00 52.25 126 GLU B C 1
ATOM 2338 O O . GLU B 1 126 ? 33.309 13.700 10.255 1.00 52.12 126 GLU B O 1
ATOM 2340 N N . VAL B 1 127 ? 31.342 14.181 9.296 1.00 49.66 127 VAL B N 1
ATOM 2341 C CA . VAL B 1 127 ? 31.748 15.528 8.947 1.00 48.41 127 VAL B CA 1
ATOM 2342 C C . VAL B 1 127 ? 31.746 16.409 10.213 1.00 47.52 127 VAL B C 1
ATOM 2343 O O . VAL B 1 127 ? 32.797 16.891 10.655 1.00 47.62 127 VAL B O 1
ATOM 2347 N N . PHE B 1 128 ? 30.564 16.571 10.809 1.00 45.01 128 PHE B N 1
ATOM 2348 C CA . PHE B 1 128 ? 30.360 17.401 11.997 1.00 42.05 128 PHE B CA 1
ATOM 2349 C C . PHE B 1 128 ? 30.633 16.710 13.322 1.00 42.22 128 PHE B C 1
ATOM 2350 O O . PHE B 1 128 ? 30.214 17.205 14.373 1.00 41.86 128 PHE B O 1
ATOM 2358 N N . GLU B 1 129 ? 31.313 15.569 13.285 1.00 42.88 129 GLU B N 1
ATOM 2359 C CA . GLU B 1 129 ? 31.600 14.810 14.502 1.00 41.82 129 GLU B CA 1
ATOM 2360 C C . GLU B 1 129 ? 32.454 15.606 15.488 1.00 39.43 129 GLU B C 1
ATOM 2361 O O . GLU B 1 129 ? 32.080 15.781 16.644 1.00 37.20 129 GLU B O 1
ATOM 2367 N N . ASP B 1 130 ? 33.596 16.095 15.019 1.00 37.40 130 ASP B N 1
ATOM 2368 C CA . ASP B 1 130 ? 34.508 16.853 15.859 1.00 37.02 130 ASP B CA 1
ATOM 2369 C C . ASP B 1 130 ? 33.868 18.065 16.525 1.00 34.46 130 ASP B C 1
ATOM 2370 O O . ASP B 1 130 ? 34.040 18.284 17.724 1.00 33.53 130 ASP B O 1
ATOM 2375 N N . TYR B 1 131 ? 33.142 18.858 15.749 1.00 32.38 131 TYR B N 1
ATOM 2376 C CA . TYR B 1 131 ? 32.482 20.043 16.286 1.00 30.15 131 TYR B CA 1
ATOM 2377 C C . TYR B 1 131 ? 31.400 19.684 17.307 1.00 29.00 131 TYR B C 1
ATOM 2378 O O . TYR B 1 131 ? 31.272 20.347 18.343 1.00 26.97 131 TYR B O 1
ATOM 2387 N N . ARG B 1 132 ? 30.626 18.636 17.006 1.00 28.61 132 ARG B N 1
ATOM 2388 C CA . ARG B 1 132 ? 29.537 18.167 17.883 1.00 29.03 132 ARG B CA 1
ATOM 2389 C C . ARG B 1 132 ? 30.048 17.677 19.236 1.00 27.78 132 ARG B C 1
ATOM 2390 O O . ARG B 1 132 ? 29.315 17.641 20.232 1.00 25.40 132 ARG B O 1
ATOM 2398 N N . SER B 1 133 ? 31.318 17.290 19.246 1.00 27.83 133 SER B N 1
ATOM 2399 C CA . SER B 1 133 ? 31.989 16.793 20.435 1.00 27.47 133 SER B CA 1
ATOM 2400 C C . SER B 1 133 ? 32.633 17.952 21.198 1.00 26.32 133 SER B C 1
ATOM 2401 O O . SER B 1 133 ? 32.454 18.094 22.406 1.00 27.59 133 SER B O 1
ATOM 2404 N N . LEU B 1 134 ? 33.367 18.786 20.476 1.00 25.10 134 LEU B N 1
ATOM 2405 C CA . LEU B 1 134 ? 34.059 19.913 21.081 1.00 24.98 134 LEU B CA 1
ATOM 2406 C C . LEU B 1 134 ? 33.214 21.082 21.586 1.00 24.96 134 LEU B C 1
ATOM 2407 O O . LEU B 1 134 ? 33.241 21.399 22.775 1.00 26.64 134 LEU B O 1
ATOM 2412 N N . LEU B 1 135 ? 32.471 21.727 20.695 1.00 25.54 135 LEU B N 1
ATOM 2413 C CA . LEU B 1 135 ? 31.677 22.894 21.089 1.00 26.71 135 LEU B CA 1
ATOM 2414 C C . LEU B 1 135 ? 30.900 22.774 22.399 1.00 27.53 135 LEU B C 1
ATOM 2415 O O . LEU B 1 135 ? 30.916 23.689 23.225 1.00 26.90 135 LEU B O 1
ATOM 2420 N N . PRO B 1 136 ? 30.195 21.655 22.603 1.00 28.86 136 PRO B N 1
ATOM 2421 C CA . PRO B 1 136 ? 29.448 21.507 23.856 1.00 29.38 136 PRO B CA 1
ATOM 2422 C C . PRO B 1 136 ? 30.428 21.327 25.036 1.00 30.48 136 PRO B C 1
ATOM 2423 O O . PRO B 1 136 ? 30.244 21.897 26.121 1.00 29.68 136 PRO B O 1
ATOM 2427 N N . PHE B 1 137 ? 31.473 20.533 24.805 1.00 30.96 137 PHE B N 1
ATOM 2428 C CA . PHE B 1 137 ? 32.457 20.268 25.833 1.00 30.05 137 PHE B CA 1
ATOM 2429 C C . PHE B 1 137 ? 33.012 21.578 26.338 1.00 30.65 137 PHE B C 1
ATOM 2430 O O . PHE B 1 137 ? 33.219 21.738 27.537 1.00 31.80 137 PHE B O 1
ATOM 2438 N N . ILE B 1 138 ? 33.240 22.532 25.443 1.00 30.92 138 ILE B N 1
ATOM 2439 C CA . ILE B 1 138 ? 33.757 23.814 25.899 1.00 31.13 138 ILE B CA 1
ATOM 2440 C C . ILE B 1 138 ? 32.634 24.750 26.362 1.00 30.83 138 ILE B C 1
ATOM 2441 O O . ILE B 1 138 ? 32.765 25.973 26.320 1.00 30.93 138 ILE B O 1
ATOM 2446 N N . ARG B 1 139 ? 31.531 24.140 26.799 1.00 31.07 139 ARG B N 1
ATOM 2447 C CA . ARG B 1 139 ? 30.363 24.834 27.353 1.00 30.58 139 ARG B CA 1
ATOM 2448 C C . ARG B 1 139 ? 29.506 25.709 26.453 1.00 31.87 139 ARG B C 1
ATOM 2449 O O . ARG B 1 139 ? 28.841 26.628 26.930 1.00 31.57 139 ARG B O 1
ATOM 2465 N N . HIS B 1 141 ? 26.338 26.380 23.640 1.00 34.39 141 HIS B N 1
ATOM 2466 C CA . HIS B 1 141 ? 25.018 25.830 23.423 1.00 35.31 141 HIS B CA 1
ATOM 2467 C C . HIS B 1 141 ? 24.867 25.500 21.950 1.00 34.15 141 HIS B C 1
ATOM 2468 O O . HIS B 1 141 ? 24.428 26.337 21.164 1.00 34.50 141 HIS B O 1
ATOM 2475 N N . LEU B 1 142 ? 25.224 24.278 21.574 1.00 31.43 142 LEU B N 1
ATOM 2476 C CA . LEU B 1 142 ? 25.130 23.886 20.179 1.00 30.16 142 LEU B CA 1
ATOM 2477 C C . LEU B 1 142 ? 23.703 23.664 19.655 1.00 31.80 142 LEU B C 1
ATOM 2478 O O . LEU B 1 142 ? 22.963 22.809 20.165 1.00 31.54 142 LEU B O 1
ATOM 2483 N N . VAL B 1 143 ? 23.325 24.459 18.650 1.00 33.03 143 VAL B N 1
ATOM 2484 C CA . VAL B 1 143 ? 22.020 24.336 17.987 1.00 33.40 143 VAL B CA 1
ATOM 2485 C C . VAL B 1 143 ? 22.339 23.262 16.951 1.00 34.61 143 VAL B C 1
ATOM 2486 O O . VAL B 1 143 ? 22.817 23.569 15.859 1.00 35.20 143 VAL B O 1
ATOM 2490 N N . ASP B 1 144 ? 22.085 22.007 17.323 1.00 35.67 144 ASP B N 1
ATOM 2491 C CA . ASP B 1 144 ? 22.407 20.841 16.500 1.00 36.13 144 ASP B CA 1
ATOM 2492 C C . ASP B 1 144 ? 21.539 20.516 15.282 1.00 36.01 144 ASP B C 1
ATOM 2493 O O . ASP B 1 144 ? 20.872 19.481 15.243 1.00 35.29 144 ASP B O 1
ATOM 2498 N N . GLN B 1 145 ? 21.557 21.403 14.292 1.00 36.74 145 GLN B N 1
ATOM 2499 C CA . GLN B 1 145 ? 20.833 21.197 13.035 1.00 36.71 145 GLN B CA 1
ATOM 2500 C C . GLN B 1 145 ? 21.798 21.695 11.968 1.00 35.42 145 GLN B C 1
ATOM 2501 O O . GLN B 1 145 ? 21.578 22.720 11.318 1.00 35.13 145 GLN B O 1
ATOM 2507 N N . LEU B 1 146 ? 22.873 20.932 11.809 1.00 33.86 146 LEU B N 1
ATOM 2508 C CA . LEU B 1 146 ? 23.957 21.259 10.912 1.00 31.31 146 LEU B CA 1
ATOM 2509 C C . LEU B 1 146 ? 23.728 20.906 9.459 1.00 32.38 146 LEU B C 1
ATOM 2510 O O . LEU B 1 146 ? 23.217 19.833 9.138 1.00 34.66 146 LEU B O 1
ATOM 2515 N N . THR B 1 147 ? 24.116 21.820 8.580 1.00 31.19 147 THR B N 1
ATOM 2516 C CA . THR B 1 147 ? 23.948 21.617 7.154 1.00 29.85 147 THR B CA 1
ATOM 2517 C C . THR B 1 147 ? 25.309 21.417 6.515 1.00 29.67 147 THR B C 1
ATOM 2518 O O . THR B 1 147 ? 26.222 22.214 6.719 1.00 29.21 147 THR B O 1
ATOM 2522 N N . GLY B 1 148 ? 25.437 20.337 5.754 1.00 31.45 148 GLY B N 1
ATOM 2523 C CA . GLY B 1 148 ? 26.676 20.067 5.041 1.00 31.89 148 GLY B CA 1
ATOM 2524 C C . GLY B 1 148 ? 26.409 20.237 3.552 1.00 32.07 148 GLY B C 1
ATOM 2525 O O . GLY B 1 148 ? 25.436 19.688 3.042 1.00 33.05 148 GLY B O 1
ATOM 2526 N N . VAL B 1 149 ? 27.246 20.996 2.852 1.00 32.05 149 VAL B N 1
ATOM 2527 C CA . VAL B 1 149 ? 27.058 21.217 1.418 1.00 31.69 149 VAL B CA 1
ATOM 2528 C C . VAL B 1 149 ? 28.215 20.712 0.552 1.00 34.06 149 VAL B C 1
ATOM 2529 O O . VAL B 1 149 ? 29.372 21.062 0.785 1.00 33.81 149 VAL B O 1
ATOM 2533 N N . PRO B 1 150 ? 27.917 19.869 -0.459 1.00 36.50 150 PRO B N 1
ATOM 2534 C CA . PRO B 1 150 ? 28.962 19.340 -1.347 1.00 37.84 150 PRO B CA 1
ATOM 2535 C C . PRO B 1 150 ? 29.374 20.361 -2.420 1.00 40.26 150 PRO B C 1
ATOM 2536 O O . PRO B 1 150 ? 28.689 21.368 -2.640 1.00 41.85 150 PRO B O 1
ATOM 2540 N N . ILE B 1 151 ? 30.490 20.091 -3.089 1.00 41.90 151 ILE B N 1
ATOM 2541 C CA . ILE B 1 151 ? 30.998 20.986 -4.121 1.00 42.53 151 ILE B CA 1
ATOM 2542 C C . ILE B 1 151 ? 30.629 20.512 -5.519 1.00 43.01 151 ILE B C 1
ATOM 2543 O O . ILE B 1 151 ? 30.895 19.364 -5.884 1.00 43.91 151 ILE B O 1
ATOM 2548 N N . ASN B 1 152 ? 30.008 21.397 -6.296 1.00 43.14 152 ASN B N 1
ATOM 2549 C CA . ASN B 1 152 ? 29.622 21.075 -7.665 1.00 43.43 152 ASN B CA 1
ATOM 2550 C C . ASN B 1 152 ? 30.814 21.336 -8.595 1.00 44.25 152 ASN B C 1
ATOM 2551 O O . ASN B 1 152 ? 31.631 22.225 -8.333 1.00 44.25 152 ASN B O 1
ATOM 2556 N N . SER B 1 153 ? 30.898 20.559 -9.675 1.00 45.18 153 SER B N 1
ATOM 2557 C CA . SER B 1 153 ? 31.997 20.640 -10.643 1.00 45.63 153 SER B CA 1
ATOM 2558 C C . SER B 1 153 ? 32.258 22.034 -11.165 1.00 45.78 153 SER B C 1
ATOM 2559 O O . SER B 1 153 ? 33.393 22.517 -11.156 1.00 46.63 153 SER B O 1
ATOM 2562 N N . GLU B 1 154 ? 31.190 22.664 -11.629 1.00 45.42 154 GLU B N 1
ATOM 2563 C CA . GLU B 1 154 ? 31.256 23.998 -12.190 1.00 45.24 154 GLU B CA 1
ATOM 2564 C C . GLU B 1 154 ? 31.971 24.993 -11.282 1.00 44.06 154 GLU B C 1
ATOM 2565 O O . GLU B 1 154 ? 32.615 25.922 -11.762 1.00 44.37 154 GLU B O 1
ATOM 2571 N N . ALA B 1 155 ? 31.862 24.794 -9.973 1.00 42.88 155 ALA B N 1
ATOM 2572 C CA . ALA B 1 155 ? 32.508 25.677 -9.011 1.00 41.04 155 ALA B CA 1
ATOM 2573 C C . ALA B 1 155 ? 34.022 25.791 -9.237 1.00 40.80 155 ALA B C 1
ATOM 2574 O O . ALA B 1 155 ? 34.635 26.806 -8.898 1.00 38.44 155 ALA B O 1
ATOM 2576 N N . TRP B 1 156 ? 34.627 24.754 -9.810 1.00 41.42 156 TRP B N 1
ATOM 2577 C CA . TRP B 1 156 ? 36.063 24.791 -10.061 1.00 42.56 156 TRP B CA 1
ATOM 2578 C C . TRP B 1 156 ? 36.413 25.624 -11.290 1.00 43.14 156 TRP B C 1
ATOM 2579 O O . TRP B 1 156 ? 37.438 26.308 -11.309 1.00 44.83 156 TRP B O 1
ATOM 2590 N N . SER B 1 157 ? 35.557 25.575 -12.309 1.00 43.12 157 SER B N 1
ATOM 2591 C CA . SER B 1 157 ? 35.792 26.332 -13.537 1.00 42.10 157 SER B CA 1
ATOM 2592 C C . SER B 1 157 ? 35.128 27.712 -13.510 1.00 41.35 157 SER B C 1
ATOM 2593 O O . SER B 1 157 ? 35.547 28.641 -14.214 1.00 40.97 157 SER B O 1
ATOM 2596 N N . THR B 1 158 ? 34.094 27.856 -12.693 1.00 39.99 158 THR B N 1
ATOM 2597 C CA . THR B 1 158 ? 33.416 29.137 -12.587 1.00 39.17 158 THR B CA 1
ATOM 2598 C C . THR B 1 158 ? 33.803 29.809 -11.285 1.00 39.45 158 THR B C 1
ATOM 2599 O O . THR B 1 158 ? 33.712 31.027 -11.157 1.00 40.19 158 THR B O 1
ATOM 2603 N N . GLY B 1 159 ? 34.238 29.002 -10.322 1.00 39.67 159 GLY B N 1
ATOM 2604 C CA . GLY B 1 159 ? 34.637 29.531 -9.033 1.00 39.11 159 GLY B CA 1
ATOM 2605 C C . GLY B 1 159 ? 33.426 29.818 -8.168 1.00 39.44 159 GLY B C 1
ATOM 2606 O O . GLY B 1 159 ? 33.568 30.301 -7.035 1.00 40.50 159 GLY B O 1
ATOM 2607 N N . ILE B 1 160 ? 32.236 29.516 -8.691 1.00 37.39 160 ILE B N 1
ATOM 2608 C CA . ILE B 1 160 ? 30.991 29.762 -7.961 1.00 35.06 160 ILE B CA 1
ATOM 2609 C C . ILE B 1 160 ? 30.347 28.510 -7.368 1.00 33.44 160 ILE B C 1
ATOM 2610 O O . ILE B 1 160 ? 29.953 27.584 -8.096 1.00 31.98 160 ILE B O 1
ATOM 2615 N N . LEU B 1 161 ? 30.254 28.492 -6.040 1.00 32.96 161 LEU B N 1
ATOM 2616 C CA . LEU B 1 161 ? 29.618 27.386 -5.339 1.00 33.91 161 LEU B CA 1
ATOM 2617 C C . LEU B 1 161 ? 28.128 27.442 -5.665 1.00 35.40 161 LEU B C 1
ATOM 2618 O O . LEU B 1 161 ? 27.496 28.507 -5.580 1.00 34.11 161 LEU B O 1
ATOM 2623 N N . LYS B 1 162 ? 27.579 26.292 -6.041 1.00 37.52 162 LYS B N 1
ATOM 2624 C CA . LYS B 1 162 ? 26.163 26.177 -6.373 1.00 38.91 162 LYS B CA 1
ATOM 2625 C C . LYS B 1 162 ? 25.495 25.351 -5.266 1.00 37.92 162 LYS B C 1
ATOM 2626 O O . LYS B 1 162 ? 25.929 24.237 -4.966 1.00 38.24 162 LYS B O 1
ATOM 2632 N N . VAL B 1 163 ? 24.460 25.913 -4.644 1.00 37.70 163 VAL B N 1
ATOM 2633 C CA . VAL B 1 163 ? 23.739 25.232 -3.565 1.00 38.66 163 VAL B CA 1
ATOM 2634 C C . VAL B 1 163 ? 22.347 24.781 -4.010 1.00 39.09 163 VAL B C 1
ATOM 2635 O O . VAL B 1 163 ? 21.484 25.608 -4.344 1.00 40.63 163 VAL B O 1
ATOM 2639 N N . SER B 1 164 ? 22.131 23.467 -3.993 1.00 37.75 164 SER B N 1
ATOM 2640 C CA . SER B 1 164 ? 20.846 22.916 -4.397 1.00 36.75 164 SER B CA 1
ATOM 2641 C C . SER B 1 164 ? 19.730 23.597 -3.620 1.00 37.97 164 SER B C 1
ATOM 2642 O O . SER B 1 164 ? 19.943 24.132 -2.533 1.00 37.96 164 SER B O 1
ATOM 2645 N N . ALA B 1 165 ? 18.537 23.573 -4.194 1.00 39.09 165 ALA B N 1
ATOM 2646 C CA . ALA B 1 165 ? 17.384 24.169 -3.565 1.00 39.13 165 ALA B CA 1
ATOM 2647 C C . ALA B 1 165 ? 17.122 23.438 -2.255 1.00 40.33 165 ALA B C 1
ATOM 2648 O O . ALA B 1 165 ? 16.651 24.042 -1.289 1.00 42.68 165 ALA B O 1
ATOM 2650 N N . GLU B 1 166 ? 17.440 22.141 -2.221 1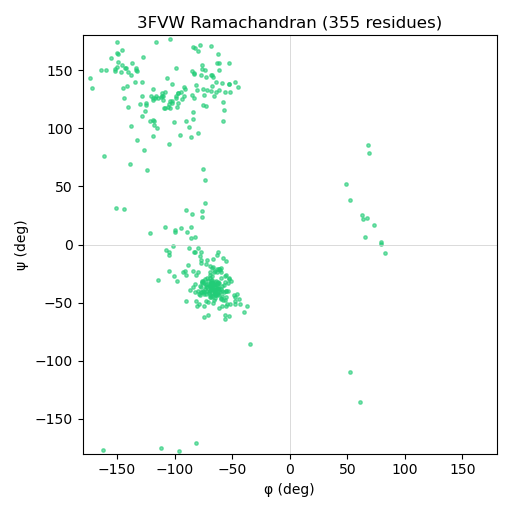.00 40.55 166 GLU B N 1
ATOM 2651 C CA . GLU B 1 166 ? 17.235 21.318 -1.023 1.00 40.36 166 GLU B CA 1
ATOM 2652 C C . GLU B 1 166 ? 18.185 21.744 0.100 1.00 38.34 166 GLU B C 1
ATOM 2653 O O . GLU B 1 166 ? 17.775 21.860 1.252 1.00 38.50 166 GLU B O 1
ATOM 2659 N N . LYS B 1 167 ? 19.455 21.959 -0.235 1.00 34.55 167 LYS B N 1
ATOM 2660 C CA . LYS B 1 167 ? 20.426 22.367 0.766 1.00 32.94 167 LYS B CA 1
ATOM 2661 C C . LYS B 1 167 ? 20.110 23.781 1.228 1.00 32.25 167 LYS B C 1
ATOM 2662 O O . LYS B 1 167 ? 20.328 24.137 2.386 1.00 31.21 167 LYS B O 1
ATOM 2668 N N . LEU B 1 168 ? 19.587 24.585 0.311 1.00 31.41 168 LEU B N 1
ATOM 2669 C CA . LEU B 1 168 ? 19.216 25.952 0.625 1.00 31.48 168 LEU B CA 1
ATOM 2670 C C . LEU B 1 168 ? 18.053 25.941 1.629 1.00 31.42 168 LEU B C 1
ATOM 2671 O O . LEU B 1 168 ? 17.960 26.809 2.502 1.00 31.19 168 LEU B O 1
ATOM 2676 N N . ALA B 1 169 ? 17.169 24.954 1.506 1.00 30.72 169 ALA B N 1
ATOM 2677 C CA . ALA B 1 169 ? 16.039 24.819 2.425 1.00 30.36 169 ALA B CA 1
ATOM 2678 C C . ALA B 1 169 ? 16.566 24.408 3.809 1.00 30.50 169 ALA B C 1
ATOM 2679 O O . ALA B 1 169 ? 16.144 24.946 4.840 1.00 30.76 169 ALA B O 1
ATOM 2681 N N . GLU B 1 170 ? 17.485 23.443 3.812 1.00 29.85 170 GLU B N 1
ATOM 2682 C CA . GLU B 1 170 ? 18.131 22.948 5.029 1.00 28.72 170 GLU B CA 1
ATOM 2683 C C . GLU B 1 170 ? 18.756 24.127 5.750 1.00 27.15 170 GLU B C 1
ATOM 2684 O O . GLU B 1 170 ? 18.528 24.336 6.941 1.00 29.17 170 GLU B O 1
ATOM 2690 N N . LEU B 1 171 ? 19.563 24.879 5.010 1.00 25.17 171 LEU B N 1
ATOM 2691 C CA . LEU B 1 171 ? 20.245 26.046 5.540 1.00 25.61 171 LEU B CA 1
ATOM 2692 C C . LEU B 1 171 ? 19.254 27.034 6.149 1.00 27.04 171 LEU B C 1
ATOM 2693 O O . LEU B 1 171 ? 19.486 27.541 7.243 1.00 27.78 171 LEU B O 1
ATOM 2698 N N . SER B 1 172 ? 18.149 27.300 5.447 1.00 28.83 172 SER B N 1
ATOM 2699 C CA . SER B 1 172 ? 17.111 28.231 5.922 1.00 28.66 172 SER B CA 1
ATOM 2700 C C . SER B 1 172 ? 16.547 27.762 7.267 1.00 28.62 172 SER B C 1
ATOM 2701 O O . SER B 1 172 ? 16.287 28.568 8.173 1.00 27.12 172 SER B O 1
ATOM 2704 N N . ALA B 1 173 ? 16.374 26.446 7.380 1.00 29.39 173 ALA B N 1
ATOM 2705 C CA . ALA B 1 173 ? 15.872 25.806 8.592 1.00 29.02 173 ALA B CA 1
ATOM 2706 C C . ALA B 1 173 ? 16.905 25.907 9.715 1.00 29.92 173 ALA B C 1
ATOM 2707 O O . ALA B 1 173 ? 16.546 26.011 10.895 1.00 31.17 173 ALA B O 1
ATOM 2709 N N . GLN B 1 174 ? 18.185 25.860 9.351 1.00 28.70 174 GLN B N 1
ATOM 2710 C CA . GLN B 1 174 ? 19.241 25.969 10.345 1.00 28.44 174 GLN B CA 1
ATOM 2711 C C . GLN B 1 174 ? 19.311 27.415 10.835 1.00 28.61 174 GLN B C 1
ATOM 2712 O O . GLN B 1 174 ? 19.560 27.666 12.015 1.00 29.25 174 GLN B O 1
ATOM 2718 N N . ALA B 1 175 ? 19.089 28.362 9.926 1.00 28.62 175 ALA B N 1
ATOM 2719 C CA . ALA B 1 175 ? 19.105 29.782 10.281 1.00 29.12 175 ALA B CA 1
ATOM 2720 C C . ALA B 1 175 ? 17.952 30.051 11.232 1.00 30.96 175 ALA B C 1
ATOM 2721 O O . ALA B 1 175 ? 18.109 30.750 12.233 1.00 31.58 175 ALA B O 1
ATOM 2723 N N . ASP B 1 176 ? 16.788 29.490 10.919 1.00 32.96 176 ASP B N 1
ATOM 2724 C CA . ASP B 1 176 ? 15.615 29.682 11.767 1.00 34.45 176 ASP B CA 1
ATOM 2725 C C . ASP B 1 176 ? 15.801 29.034 13.138 1.00 34.13 176 ASP B C 1
ATOM 2726 O O . ASP B 1 176 ? 15.317 29.556 14.145 1.00 34.85 176 ASP B O 1
ATOM 2731 N N . ALA B 1 177 ? 16.509 27.905 13.176 1.00 33.06 177 ALA B N 1
ATOM 2732 C CA . ALA B 1 177 ? 16.772 27.205 14.428 1.00 32.29 177 ALA B CA 1
ATOM 2733 C C . ALA B 1 177 ? 17.675 28.059 15.334 1.00 33.02 177 ALA B C 1
ATOM 2734 O O . ALA B 1 177 ? 17.448 28.156 16.547 1.00 32.82 177 ALA B O 1
ATOM 2736 N N . LEU B 1 178 ? 18.696 28.680 14.737 1.00 32.31 178 LEU B N 1
ATOM 2737 C CA . LEU B 1 178 ? 19.630 29.524 15.482 1.00 31.08 178 LEU B CA 1
ATOM 2738 C C . LEU B 1 178 ? 18.948 30.795 15.999 1.00 31.13 178 LEU B C 1
ATOM 2739 O O . LEU B 1 178 ? 19.172 31.206 17.133 1.00 30.23 178 LEU B O 1
ATOM 2744 N N . LEU B 1 179 ? 18.114 31.410 15.164 1.00 32.01 179 LEU B N 1
ATOM 2745 C CA . LEU B 1 179 ? 17.401 32.630 15.542 1.00 33.09 179 LEU B CA 1
ATOM 2746 C C . LEU B 1 179 ? 16.365 32.329 16.613 1.00 35.01 179 LEU B C 1
ATOM 2747 O O . LEU B 1 179 ? 16.046 33.179 17.454 1.00 35.76 179 LEU B O 1
ATOM 2752 N N . SER B 1 180 ? 15.839 31.113 16.581 1.00 35.58 180 SER B N 1
ATOM 2753 C CA . SER B 1 180 ? 14.833 30.714 17.544 1.00 38.11 180 SER B CA 1
ATOM 2754 C C . SER B 1 180 ? 15.487 30.515 18.916 1.00 38.80 180 SER B C 1
ATOM 2755 O O . SER B 1 180 ? 14.940 30.942 19.937 1.00 39.41 180 SER B O 1
ATOM 2758 N N . ALA B 1 181 ? 16.662 29.882 18.934 1.00 39.18 181 ALA B N 1
ATOM 2759 C CA . ALA B 1 181 ? 17.392 29.641 20.178 1.00 38.13 181 ALA B CA 1
ATOM 2760 C C . ALA B 1 181 ? 17.763 30.973 20.802 1.00 39.10 181 ALA B C 1
ATOM 2761 O O . ALA B 1 181 ? 17.775 31.112 22.024 1.00 38.60 181 ALA B O 1
ATOM 2763 N N . ILE B 1 182 ? 18.071 31.948 19.955 1.00 40.40 182 ILE B N 1
ATOM 2764 C CA . ILE B 1 182 ? 18.436 33.271 20.412 1.00 42.69 182 ILE B CA 1
ATOM 2765 C C . ILE B 1 182 ? 17.222 33.950 21.033 1.00 45.02 182 ILE B C 1
ATOM 2766 O O . ILE B 1 182 ? 17.348 34.710 22.019 1.00 45.25 182 ILE B O 1
ATOM 2771 N N . GLU B 1 183 ? 16.028 33.683 20.531 1.00 46.27 183 GLU B N 1
ATOM 2772 C CA . GLU B 1 183 ? 14.875 34.310 21.100 1.00 49.30 183 GLU B CA 1
ATOM 2773 C C . GLU B 1 183 ? 14.568 33.811 22.484 1.00 50.99 183 GLU B C 1
ATOM 2774 O O . GLU B 1 183 ? 13.844 34.465 23.217 1.00 49.87 183 GLU B O 1
ATOM 2780 N N . ASN B 1 184 ? 15.073 32.671 22.902 1.00 48.63 184 ASN B N 1
ATOM 2781 C CA . ASN B 1 184 ? 14.863 32.383 24.295 1.00 50.85 184 ASN B CA 1
ATOM 2782 C C . ASN B 1 184 ? 16.126 32.567 25.129 1.00 53.90 184 ASN B C 1
ATOM 2783 O O . ASN B 1 184 ? 16.505 33.719 25.472 1.00 51.80 184 ASN B O 1
#